Protein AF-A0A2T6EB03-F1 (afdb_monomer)

Mean predicted aligned error: 12.7 Å

Structure (mmCIF, N/CA/C/O backbone):
data_AF-A0A2T6EB03-F1
#
_entry.id   AF-A0A2T6EB03-F1
#
loop_
_atom_site.group_PDB
_atom_site.id
_atom_site.type_symbol
_atom_site.label_atom_id
_atom_site.label_alt_id
_atom_site.label_comp_id
_atom_site.label_asym_id
_atom_site.label_entity_id
_atom_site.label_seq_id
_atom_site.pdbx_PDB_ins_code
_atom_site.Cartn_x
_atom_site.Cartn_y
_atom_site.Cartn_z
_atom_site.occupancy
_atom_site.B_iso_or_equiv
_atom_site.auth_seq_id
_atom_site.auth_comp_id
_atom_site.auth_asym_id
_atom_site.auth_atom_id
_atom_site.pdbx_PDB_model_num
ATOM 1 N N . MET A 1 1 ? 14.905 -14.416 -28.265 1.00 37.41 1 MET A N 1
ATOM 2 C CA . MET A 1 1 ? 15.316 -14.311 -29.686 1.00 37.41 1 MET A CA 1
ATOM 3 C C . MET A 1 1 ? 16.843 -14.218 -29.741 1.00 37.41 1 MET A C 1
ATOM 5 O O . MET A 1 1 ? 17.398 -13.236 -29.271 1.00 37.41 1 MET A O 1
ATOM 9 N N . LYS A 1 2 ? 17.545 -15.271 -30.192 1.00 37.81 2 LYS A N 1
ATOM 10 C CA . LYS A 1 2 ? 19.021 -15.306 -30.277 1.00 37.81 2 LYS A CA 1
ATOM 11 C C . LYS A 1 2 ? 19.477 -14.458 -31.471 1.00 37.81 2 LYS A C 1
ATOM 13 O O . LYS A 1 2 ? 19.480 -14.949 -32.598 1.00 37.81 2 LYS A O 1
ATOM 18 N N . VAL A 1 3 ? 19.869 -13.206 -31.238 1.00 40.47 3 VAL A N 1
ATOM 19 C CA . VAL A 1 3 ? 20.576 -12.413 -32.254 1.00 40.47 3 VAL A CA 1
ATOM 20 C C . VAL A 1 3 ? 21.987 -12.982 -32.375 1.00 40.47 3 VAL A C 1
ATOM 22 O O . VAL A 1 3 ? 22.855 -12.796 -31.524 1.00 40.47 3 VAL A O 1
ATOM 25 N N . ARG A 1 4 ? 22.172 -13.786 -33.420 1.00 35.28 4 ARG A N 1
ATOM 26 C CA . ARG A 1 4 ? 23.431 -14.414 -33.811 1.00 35.28 4 ARG A CA 1
ATOM 27 C C . ARG A 1 4 ? 24.381 -13.296 -34.243 1.00 35.28 4 ARG A C 1
ATOM 29 O O . ARG A 1 4 ? 24.218 -12.720 -35.313 1.00 35.28 4 ARG A O 1
ATOM 36 N N . ASN A 1 5 ? 25.348 -12.986 -33.387 1.00 43.84 5 ASN A N 1
ATOM 37 C CA . ASN A 1 5 ? 26.381 -11.980 -33.607 1.00 43.84 5 ASN A CA 1
ATOM 38 C C . ASN A 1 5 ? 27.336 -12.464 -34.717 1.00 43.84 5 ASN A C 1
ATOM 40 O O . ASN A 1 5 ? 28.367 -13.080 -34.456 1.00 43.84 5 ASN A O 1
ATOM 44 N N . LYS A 1 6 ? 26.934 -12.290 -35.979 1.00 46.62 6 LYS A N 1
ATOM 45 C CA . LYS A 1 6 ? 27.699 -12.683 -37.167 1.00 46.62 6 LYS A CA 1
ATOM 46 C C . LYS A 1 6 ? 28.043 -11.422 -37.946 1.00 46.62 6 LYS A C 1
ATOM 48 O O . LYS A 1 6 ? 27.349 -11.107 -38.898 1.00 46.62 6 LYS A O 1
ATOM 53 N N . ASN A 1 7 ? 29.055 -10.690 -37.479 1.00 44.62 7 ASN A N 1
ATOM 54 C CA . ASN A 1 7 ? 29.925 -9.814 -38.280 1.00 44.62 7 ASN A CA 1
ATOM 55 C C . ASN A 1 7 ? 30.950 -9.108 -37.373 1.00 44.62 7 ASN A C 1
ATOM 57 O O . ASN A 1 7 ? 30.935 -7.895 -37.214 1.00 44.62 7 ASN A O 1
ATOM 61 N N . ARG A 1 8 ? 31.903 -9.862 -36.813 1.00 41.06 8 ARG A N 1
ATOM 62 C CA . ARG A 1 8 ? 33.248 -9.305 -36.625 1.00 41.06 8 ARG A CA 1
ATOM 63 C C . ARG A 1 8 ? 34.018 -9.637 -37.894 1.00 41.06 8 ARG A C 1
ATOM 65 O O . ARG A 1 8 ? 34.601 -10.710 -38.003 1.00 41.06 8 ARG A O 1
ATOM 72 N N . LYS A 1 9 ? 33.935 -8.764 -38.902 1.00 49.91 9 LYS A N 1
ATOM 73 C CA . LYS A 1 9 ? 34.932 -8.783 -39.976 1.00 49.91 9 LYS A CA 1
ATOM 74 C C . LYS A 1 9 ? 36.260 -8.469 -39.293 1.00 49.91 9 LYS A C 1
ATOM 76 O O . LYS A 1 9 ? 36.368 -7.432 -38.645 1.00 49.91 9 LYS A O 1
ATOM 81 N N . ASN A 1 10 ? 37.214 -9.393 -39.370 1.00 52.84 10 ASN A N 1
ATOM 82 C CA . ASN A 1 10 ? 38.580 -9.154 -38.927 1.00 52.84 10 ASN A CA 1
ATOM 83 C C . ASN A 1 10 ? 39.067 -7.887 -39.638 1.00 52.84 10 ASN A C 1
ATOM 85 O O . ASN A 1 10 ? 39.217 -7.892 -40.859 1.00 52.84 10 ASN A O 1
ATOM 89 N N . LEU A 1 11 ? 39.235 -6.795 -38.892 1.00 56.75 11 LEU A N 1
ATOM 90 C CA . LEU A 1 11 ? 39.937 -5.622 -39.395 1.00 56.75 11 LEU A CA 1
ATOM 91 C C . LEU A 1 11 ? 41.326 -6.116 -39.82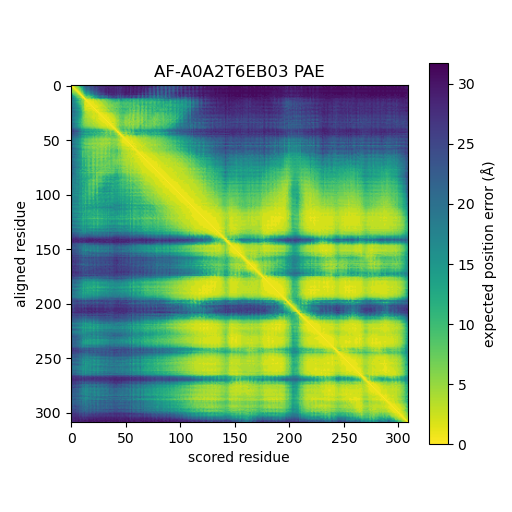9 1.00 56.75 11 LEU A C 1
ATOM 93 O O . LEU A 1 11 ? 41.982 -6.794 -39.029 1.00 56.75 11 LEU A O 1
ATOM 97 N N . PRO A 1 12 ? 41.753 -5.886 -41.084 1.00 60.19 12 PRO A N 1
ATOM 98 C CA . PRO A 1 12 ? 43.080 -6.299 -41.511 1.00 60.19 12 PRO A CA 1
ATOM 99 C C . PRO A 1 12 ? 44.105 -5.670 -40.570 1.00 60.19 12 PRO A C 1
ATOM 101 O O . PRO A 1 12 ? 43.954 -4.522 -40.152 1.00 60.19 12 PRO A O 1
ATOM 104 N N . ASN A 1 13 ? 45.119 -6.455 -40.203 1.00 74.31 13 ASN A N 1
ATOM 105 C CA . ASN A 1 13 ? 46.176 -6.035 -39.292 1.00 74.31 13 ASN A CA 1
ATOM 106 C C . ASN A 1 13 ? 46.714 -4.671 -39.765 1.00 74.31 13 ASN A C 1
ATOM 108 O O . ASN A 1 13 ? 47.053 -4.545 -40.941 1.00 74.31 13 ASN A O 1
ATOM 112 N N . LEU A 1 14 ? 46.753 -3.645 -38.907 1.00 72.31 14 LEU A N 1
ATOM 113 C CA . LEU A 1 14 ? 47.078 -2.265 -39.317 1.00 72.31 14 LEU A CA 1
ATOM 114 C C . LEU A 1 14 ? 48.391 -2.201 -40.119 1.00 72.31 14 LEU A C 1
ATOM 116 O O . LEU A 1 14 ? 48.492 -1.483 -41.107 1.00 72.31 14 LEU A O 1
ATOM 120 N N . GLN A 1 15 ? 49.363 -3.033 -39.744 1.00 73.19 15 GLN A N 1
ATOM 121 C CA . GLN A 1 15 ? 50.624 -3.197 -40.465 1.00 73.19 15 GLN A CA 1
ATOM 122 C C . GLN A 1 15 ? 50.429 -3.707 -41.900 1.00 73.19 15 GLN A C 1
ATOM 124 O O . GLN A 1 15 ? 51.040 -3.177 -42.820 1.00 73.19 15 GLN A O 1
ATOM 129 N N . LEU A 1 16 ? 49.550 -4.688 -42.117 1.00 78.12 16 LEU A N 1
ATOM 130 C CA . LEU A 1 16 ? 49.221 -5.201 -43.449 1.00 78.12 16 LEU A CA 1
ATOM 131 C C . LEU A 1 16 ? 48.572 -4.111 -44.313 1.00 78.12 16 LEU A C 1
ATOM 133 O O . LEU A 1 16 ? 48.906 -3.984 -45.484 1.00 78.12 16 LEU A O 1
ATOM 137 N N . PHE A 1 17 ? 47.689 -3.296 -43.732 1.00 78.38 17 PHE A N 1
ATOM 138 C CA . PHE A 1 17 ? 47.066 -2.175 -44.438 1.00 78.38 17 PHE A CA 1
ATOM 139 C C . PHE A 1 17 ? 48.096 -1.111 -44.853 1.00 78.38 17 PHE A C 1
ATOM 141 O O . PHE A 1 17 ? 48.083 -0.661 -45.998 1.00 78.38 17 PHE A O 1
ATOM 148 N N . LEU A 1 18 ? 49.038 -0.774 -43.964 1.00 77.44 18 LEU A N 1
ATOM 149 C CA . LEU A 1 18 ? 50.137 0.152 -44.265 1.00 77.44 18 LEU A CA 1
ATOM 150 C C . LEU A 1 18 ? 51.070 -0.388 -45.362 1.00 77.44 18 LEU A C 1
ATOM 152 O O . LEU A 1 18 ? 51.429 0.359 -46.271 1.00 77.44 18 LEU A O 1
ATOM 156 N N . TRP A 1 19 ? 51.406 -1.684 -45.337 1.00 84.19 19 TRP A N 1
ATOM 157 C CA . TRP A 1 19 ? 52.192 -2.327 -46.398 1.00 84.19 19 TRP A CA 1
ATOM 158 C C . TRP A 1 19 ? 51.464 -2.329 -47.745 1.00 84.19 19 TRP A C 1
ATOM 160 O O . TRP A 1 19 ? 52.079 -2.042 -48.770 1.00 84.19 19 TRP A O 1
ATOM 170 N N . VAL A 1 20 ? 50.155 -2.597 -47.756 1.00 80.44 20 VAL A N 1
ATOM 171 C CA . VAL A 1 20 ? 49.345 -2.570 -48.983 1.00 80.44 20 VAL A CA 1
ATOM 172 C C . VAL A 1 20 ? 49.307 -1.166 -49.583 1.00 80.44 20 VAL A C 1
ATOM 174 O O . VAL A 1 20 ? 49.516 -1.030 -50.785 1.00 80.44 20 VAL A O 1
ATOM 177 N N . ILE A 1 21 ? 49.113 -0.122 -48.770 1.00 80.88 21 ILE A N 1
ATOM 178 C CA . ILE A 1 21 ? 49.152 1.269 -49.248 1.00 80.88 21 ILE A CA 1
ATOM 179 C C . ILE A 1 21 ? 50.539 1.623 -49.793 1.00 80.88 21 ILE A C 1
ATOM 181 O O . ILE A 1 21 ? 50.630 2.213 -50.867 1.00 80.88 21 ILE A O 1
ATOM 185 N N . GLY A 1 22 ? 51.609 1.243 -49.086 1.00 78.94 22 GLY A N 1
ATOM 186 C CA . GLY A 1 22 ? 52.985 1.507 -49.514 1.00 78.94 22 GLY A CA 1
ATOM 187 C C . GLY A 1 22 ? 53.348 0.828 -50.838 1.00 78.94 22 GLY A C 1
ATOM 188 O O . GLY A 1 22 ? 53.991 1.433 -51.691 1.00 78.94 22 GLY A O 1
ATOM 189 N N . ILE A 1 23 ? 52.896 -0.410 -51.054 1.00 82.19 23 ILE A N 1
ATOM 190 C CA . ILE A 1 23 ? 53.121 -1.133 -52.314 1.00 82.19 23 ILE A CA 1
ATOM 191 C C . ILE A 1 23 ? 52.273 -0.533 -53.441 1.00 82.19 23 ILE A C 1
ATOM 193 O O . ILE A 1 23 ? 52.777 -0.329 -54.544 1.00 82.19 23 ILE A O 1
ATOM 197 N N . LEU A 1 24 ? 51.004 -0.217 -53.168 1.00 80.06 24 LEU A N 1
ATOM 198 C CA . LEU A 1 24 ? 50.084 0.349 -54.155 1.00 80.06 24 LEU A CA 1
ATOM 199 C C . LEU A 1 24 ? 50.527 1.742 -54.633 1.00 80.06 24 LEU A C 1
ATOM 201 O O . LEU A 1 24 ? 50.258 2.097 -55.777 1.00 80.06 24 LEU A O 1
ATOM 205 N N . SER A 1 25 ? 51.226 2.511 -53.791 1.00 73.94 25 SER A N 1
ATOM 206 C CA . SER A 1 25 ? 51.792 3.811 -54.163 1.00 73.94 25 SER A CA 1
ATOM 207 C C . SER A 1 25 ? 53.152 3.700 -54.865 1.00 73.94 25 SER A C 1
ATOM 209 O O . SER A 1 25 ? 53.380 4.403 -55.846 1.00 73.94 25 SER A O 1
ATOM 211 N N . ALA A 1 26 ? 54.043 2.803 -54.428 1.00 80.69 26 ALA A N 1
ATOM 212 C CA . ALA A 1 26 ? 55.396 2.686 -54.982 1.00 80.69 26 ALA A CA 1
ATOM 213 C C . ALA A 1 26 ? 55.466 1.929 -56.323 1.00 80.69 26 ALA A C 1
ATOM 215 O O . ALA A 1 26 ? 56.305 2.237 -57.170 1.00 80.69 26 ALA A O 1
ATOM 216 N N . LEU A 1 27 ? 54.593 0.941 -56.539 1.00 81.94 27 LEU A N 1
ATOM 217 C CA . LEU A 1 27 ? 54.650 0.056 -57.708 1.00 81.94 27 LEU A CA 1
ATOM 218 C C . LEU A 1 27 ? 54.327 0.770 -59.039 1.00 81.94 27 LEU A C 1
ATOM 220 O O . LEU A 1 27 ? 55.086 0.588 -59.991 1.00 81.94 27 LEU A O 1
ATOM 224 N N . PRO A 1 28 ? 53.287 1.624 -59.142 1.00 78.44 28 PRO A N 1
ATOM 225 C CA . PRO A 1 28 ? 53.025 2.396 -60.360 1.00 78.44 28 PRO A CA 1
ATOM 226 C C . PRO A 1 28 ? 54.148 3.389 -60.686 1.00 78.44 28 PRO A C 1
ATOM 228 O O . PRO A 1 28 ? 54.520 3.539 -61.847 1.00 78.44 28 PRO A O 1
ATOM 231 N N . ILE A 1 29 ? 54.726 4.020 -59.656 1.00 79.50 29 ILE A N 1
ATOM 232 C CA . ILE A 1 29 ? 55.874 4.934 -59.779 1.00 79.50 29 ILE A CA 1
ATOM 233 C C . ILE A 1 29 ? 57.065 4.189 -60.390 1.00 79.50 29 ILE A C 1
ATOM 235 O O . ILE A 1 29 ? 57.652 4.650 -61.368 1.00 79.50 29 ILE A O 1
ATOM 239 N N . LEU A 1 30 ? 57.378 3.004 -59.860 1.00 83.25 30 LEU A N 1
ATOM 240 C CA . LEU A 1 30 ? 58.463 2.163 -60.357 1.00 83.25 30 LEU A CA 1
ATOM 241 C C . LEU A 1 30 ? 58.232 1.725 -61.811 1.00 83.25 30 LEU A C 1
ATOM 243 O O . LEU A 1 30 ? 59.157 1.790 -62.618 1.00 83.25 30 LEU A O 1
ATOM 247 N N . LEU A 1 31 ? 57.009 1.318 -62.166 1.00 80.94 31 LEU A N 1
ATOM 248 C CA . LEU A 1 31 ? 56.670 0.895 -63.529 1.00 80.94 31 LEU A CA 1
ATOM 249 C C . LEU A 1 31 ? 56.858 2.016 -64.556 1.00 80.94 31 LEU A C 1
ATOM 251 O O . LEU A 1 31 ? 57.431 1.771 -65.615 1.00 80.94 31 LEU A O 1
ATOM 255 N N . ILE A 1 32 ? 56.435 3.243 -64.240 1.00 78.75 32 ILE A N 1
ATOM 256 C CA . ILE A 1 32 ? 56.588 4.390 -65.147 1.00 78.75 32 ILE A CA 1
ATOM 257 C C . ILE A 1 32 ? 58.073 4.740 -65.329 1.00 78.75 32 ILE A C 1
ATOM 259 O O . ILE A 1 32 ? 58.516 4.976 -66.453 1.00 78.75 32 ILE A O 1
ATOM 263 N N . VAL A 1 33 ? 58.867 4.706 -64.252 1.00 80.25 33 VAL A N 1
ATOM 264 C CA . VAL A 1 33 ? 60.322 4.932 -64.321 1.00 80.25 33 VAL A CA 1
ATOM 265 C C . VAL A 1 33 ? 61.013 3.858 -65.171 1.00 80.25 33 VAL A C 1
ATOM 267 O O . VAL A 1 33 ? 61.850 4.185 -66.014 1.00 80.25 33 VAL A O 1
ATOM 270 N N . LEU A 1 34 ? 60.644 2.584 -65.005 1.00 82.81 34 LEU A N 1
ATOM 271 C CA . LEU A 1 34 ? 61.192 1.477 -65.797 1.00 82.81 34 LEU A CA 1
ATOM 272 C C . LEU A 1 34 ? 60.807 1.582 -67.279 1.00 82.81 34 LEU A C 1
ATOM 274 O O . LEU A 1 34 ? 61.663 1.413 -68.147 1.00 82.81 34 LEU A O 1
ATOM 278 N N . GLN A 1 35 ? 59.547 1.906 -67.577 1.00 80.06 35 GLN A N 1
ATOM 279 C CA . GLN A 1 35 ? 59.064 2.089 -68.946 1.00 80.06 35 GLN A CA 1
ATOM 280 C C . GLN A 1 35 ? 59.749 3.271 -69.642 1.00 80.06 35 GLN A C 1
ATOM 282 O O . GLN A 1 35 ? 60.122 3.165 -70.813 1.00 80.06 35 GLN A O 1
ATOM 287 N N . TYR A 1 36 ? 59.967 4.373 -68.921 1.00 78.00 36 TYR A N 1
ATOM 288 C CA . TYR A 1 36 ? 60.732 5.510 -69.423 1.00 78.00 36 TYR A CA 1
ATOM 289 C C . TYR A 1 36 ? 62.186 5.113 -69.717 1.00 78.00 36 TYR A C 1
ATOM 291 O O . TYR A 1 36 ? 62.681 5.357 -70.816 1.00 78.00 36 TYR A O 1
ATOM 299 N N . ARG A 1 37 ? 62.851 4.410 -68.787 1.00 79.00 37 ARG A N 1
ATOM 300 C CA . ARG A 1 37 ? 64.241 3.949 -68.958 1.00 79.00 37 ARG A CA 1
ATOM 301 C C . ARG A 1 37 ? 64.419 2.975 -70.124 1.00 79.00 37 ARG A C 1
ATOM 303 O O . ARG A 1 37 ? 65.481 2.980 -70.751 1.00 79.00 37 ARG A O 1
ATOM 310 N N . TYR A 1 38 ? 63.413 2.140 -70.378 1.00 81.50 38 TYR A N 1
ATOM 311 C CA . TYR A 1 38 ? 63.380 1.213 -71.509 1.00 81.50 38 TYR A CA 1
ATOM 312 C C . TYR A 1 38 ? 63.173 1.941 -72.843 1.00 81.50 38 TYR A C 1
ATOM 314 O O . TYR A 1 38 ? 63.843 1.628 -73.822 1.00 81.50 38 TYR A O 1
ATOM 322 N N . SER A 1 39 ? 62.280 2.934 -72.875 1.00 78.81 39 SER A N 1
ATOM 323 C CA . SER A 1 39 ? 61.931 3.665 -74.103 1.00 78.81 39 SER A CA 1
ATOM 324 C C . SER A 1 39 ? 62.986 4.701 -74.508 1.00 78.81 39 SER A C 1
ATOM 326 O O . SER A 1 39 ? 63.138 4.981 -75.693 1.00 78.81 39 SER A O 1
ATOM 328 N N . PHE A 1 40 ? 63.743 5.238 -73.543 1.00 76.38 40 PHE A N 1
ATOM 329 C CA . PHE A 1 40 ? 64.811 6.218 -73.767 1.00 76.38 40 PHE A CA 1
ATOM 330 C C . PHE A 1 40 ? 66.164 5.698 -73.246 1.00 76.38 40 PHE A C 1
ATOM 332 O O . PHE A 1 40 ? 66.606 6.070 -72.154 1.00 76.38 40 PHE A O 1
ATOM 339 N N . PRO A 1 41 ? 66.847 4.810 -73.990 1.00 71.44 41 PRO A N 1
ATOM 340 C CA . PRO A 1 41 ? 68.170 4.336 -73.609 1.00 71.44 41 PRO A CA 1
ATOM 341 C C . PRO A 1 41 ? 69.244 5.415 -73.850 1.00 71.44 41 PRO A C 1
ATOM 343 O O . PRO A 1 41 ? 69.548 5.750 -74.989 1.00 71.44 41 PRO A O 1
ATOM 346 N N . GLY A 1 42 ? 69.840 5.942 -72.774 1.00 70.19 42 GLY A N 1
ATOM 347 C CA . GLY A 1 42 ? 70.928 6.932 -72.822 1.00 70.19 42 GLY A CA 1
ATOM 348 C C . GLY A 1 42 ? 71.651 7.103 -71.477 1.00 70.19 42 GLY A C 1
ATOM 349 O O . GLY A 1 42 ? 71.271 6.470 -70.487 1.00 70.19 42 GLY A O 1
ATOM 350 N N . GLU A 1 43 ? 72.704 7.931 -71.444 1.00 70.62 43 GLU A N 1
ATOM 351 C CA . GLU A 1 43 ? 73.414 8.319 -70.211 1.00 70.62 43 GLU A CA 1
ATOM 352 C C . GLU A 1 43 ? 72.592 9.316 -69.376 1.00 70.62 43 GLU A C 1
ATOM 354 O O . GLU A 1 43 ? 71.799 10.094 -69.910 1.00 70.62 43 GLU A O 1
ATOM 359 N N . ILE A 1 44 ? 72.774 9.297 -68.051 1.00 71.00 44 ILE A N 1
ATOM 360 C CA . ILE A 1 44 ? 72.086 10.220 -67.139 1.00 71.00 44 ILE A CA 1
ATOM 361 C C . ILE A 1 44 ? 72.598 11.637 -67.405 1.00 71.00 44 ILE A C 1
ATOM 363 O O . ILE A 1 44 ? 73.771 11.935 -67.186 1.00 71.00 44 ILE A O 1
ATOM 367 N N . THR A 1 45 ? 71.718 12.523 -67.866 1.00 73.31 45 THR A N 1
ATOM 368 C CA . THR A 1 45 ? 72.090 13.909 -68.162 1.00 73.31 45 THR A CA 1
ATOM 369 C C . THR A 1 45 ? 72.186 14.723 -66.872 1.00 73.31 45 THR A C 1
ATOM 371 O O . THR A 1 45 ? 71.291 14.643 -66.033 1.00 73.31 45 THR A O 1
ATOM 374 N N . LEU A 1 46 ? 73.213 15.566 -66.732 1.00 74.38 46 LEU A N 1
ATOM 375 C CA . LEU A 1 46 ? 73.318 16.563 -65.646 1.00 74.38 46 LEU A CA 1
ATOM 376 C C . LEU A 1 46 ? 72.540 17.864 -65.947 1.00 74.38 46 LEU A C 1
ATOM 378 O O . LEU A 1 46 ? 72.517 18.792 -65.139 1.00 74.38 46 LEU A O 1
ATOM 382 N N . ASP A 1 47 ? 71.913 17.930 -67.123 1.00 81.69 47 ASP A N 1
ATOM 383 C CA . ASP A 1 47 ? 71.120 19.060 -67.590 1.00 81.69 47 ASP A CA 1
ATOM 384 C C . ASP A 1 47 ? 69.784 19.141 -66.839 1.00 81.69 47 ASP A C 1
ATOM 386 O O . ASP A 1 47 ? 68.954 18.230 -66.902 1.00 81.69 47 ASP A O 1
ATOM 390 N N . HIS A 1 48 ? 69.588 20.240 -66.114 1.00 79.94 48 HIS A N 1
ATOM 391 C CA . HIS A 1 48 ? 68.416 20.452 -65.271 1.00 79.94 48 HIS A CA 1
ATOM 392 C C . HIS A 1 48 ? 67.128 20.623 -66.089 1.00 79.94 48 HIS A C 1
ATOM 394 O O . HIS A 1 48 ? 66.058 20.245 -65.613 1.00 79.94 48 HIS A O 1
ATOM 400 N N . GLU A 1 49 ? 67.208 21.133 -67.322 1.00 81.75 49 GLU A N 1
ATOM 401 C CA . GLU A 1 49 ? 66.027 21.372 -68.162 1.00 81.75 49 GLU A CA 1
ATOM 402 C C . GLU A 1 49 ? 65.378 20.051 -68.608 1.00 81.75 49 GLU A C 1
ATOM 404 O O . GLU A 1 49 ? 64.155 19.901 -68.585 1.00 81.75 49 GLU A O 1
ATOM 409 N N . LYS A 1 50 ? 66.194 19.031 -68.902 1.00 79.06 50 LYS A N 1
ATOM 410 C CA . LYS A 1 50 ? 65.718 17.680 -69.246 1.00 79.06 50 LYS A CA 1
ATOM 411 C C . LYS A 1 50 ? 65.096 16.952 -68.054 1.00 79.06 50 LYS A C 1
ATOM 413 O O . LYS A 1 50 ? 64.123 16.218 -68.223 1.00 79.06 50 LYS A O 1
ATOM 418 N N . TRP A 1 51 ? 65.617 17.176 -66.846 1.00 79.31 51 TRP A N 1
ATOM 419 C CA . TRP A 1 51 ? 65.006 16.668 -65.613 1.00 79.31 51 TRP A CA 1
ATOM 420 C C . TRP A 1 51 ? 63.659 17.330 -65.314 1.00 79.31 51 TRP A C 1
ATOM 422 O O . TRP A 1 51 ? 62.738 16.641 -64.875 1.00 79.31 51 TRP A O 1
ATOM 432 N N . ALA A 1 52 ? 63.519 18.629 -65.598 1.00 80.50 52 ALA A N 1
ATOM 433 C CA . ALA A 1 52 ? 62.244 19.332 -65.482 1.00 80.50 52 ALA A CA 1
ATOM 434 C C . ALA A 1 52 ? 61.196 18.763 -66.456 1.00 80.50 52 ALA A C 1
ATOM 436 O O . ALA A 1 52 ? 60.116 18.378 -66.022 1.00 80.50 52 ALA A O 1
ATOM 437 N N . GLN A 1 53 ? 61.549 18.573 -67.733 1.00 82.12 53 GLN A N 1
ATOM 438 C CA . GLN A 1 53 ? 60.650 17.981 -68.739 1.00 82.12 53 GLN A CA 1
ATOM 439 C C . GLN A 1 53 ? 60.237 16.535 -68.406 1.00 82.12 53 GLN A C 1
ATOM 441 O O . GLN A 1 53 ? 59.092 16.139 -68.632 1.00 82.12 53 GLN A O 1
ATOM 446 N N . PHE A 1 54 ? 61.147 15.737 -67.835 1.00 79.88 54 PHE A N 1
ATOM 447 C CA . PHE A 1 54 ? 60.813 14.408 -67.315 1.00 79.88 54 PHE A CA 1
ATOM 448 C C . PHE A 1 54 ? 59.814 14.490 -66.152 1.00 79.88 54 PHE A C 1
ATOM 450 O O . PHE A 1 54 ? 58.826 13.750 -66.130 1.00 79.88 54 PHE A O 1
ATOM 457 N N . GLY A 1 55 ? 60.048 15.409 -65.212 1.00 79.19 55 GLY A N 1
ATOM 458 C CA . GLY A 1 55 ? 59.126 15.702 -64.117 1.00 79.19 55 GLY A CA 1
ATOM 459 C C . GLY A 1 55 ? 57.745 16.133 -64.613 1.00 79.19 55 GLY A C 1
ATOM 460 O O . GLY A 1 55 ? 56.743 15.661 -64.076 1.00 79.19 55 GLY A O 1
ATOM 461 N N . ASP A 1 56 ? 57.682 16.934 -65.677 1.00 82.06 56 ASP A N 1
ATOM 462 C CA . ASP A 1 56 ? 56.434 17.388 -66.299 1.00 82.06 56 ASP A CA 1
ATOM 463 C C . ASP A 1 56 ? 55.664 16.244 -66.970 1.00 82.06 56 ASP A C 1
ATOM 465 O O . ASP A 1 56 ? 54.448 16.148 -66.813 1.00 82.06 56 ASP A O 1
ATOM 469 N N . PHE A 1 57 ? 56.340 15.321 -67.663 1.00 79.88 57 PHE A N 1
ATOM 470 C CA . PHE A 1 57 ? 55.698 14.126 -68.232 1.00 79.88 57 PHE A CA 1
ATOM 471 C C . PHE A 1 57 ? 55.158 13.192 -67.138 1.00 79.88 57 PHE A C 1
ATOM 473 O O . PHE A 1 57 ? 54.017 12.712 -67.206 1.00 79.88 57 PHE A O 1
ATOM 480 N N . PHE A 1 58 ? 55.975 12.957 -66.107 1.00 79.56 58 PHE A N 1
ATOM 481 C CA . PHE A 1 58 ? 55.629 12.102 -64.978 1.00 79.56 58 PHE A CA 1
ATOM 482 C C . PHE A 1 58 ? 54.454 12.692 -64.192 1.00 79.56 58 PHE A C 1
ATOM 484 O O . PHE A 1 58 ? 53.433 12.028 -64.015 1.00 79.56 58 PHE A O 1
ATOM 491 N N . GLY A 1 59 ? 54.553 13.962 -63.797 1.00 80.06 59 GLY A N 1
ATOM 492 C CA . GLY A 1 59 ? 53.504 14.700 -63.098 1.00 80.06 59 GLY A CA 1
ATOM 493 C C . GLY A 1 59 ? 52.248 14.891 -63.947 1.00 80.06 59 GLY A C 1
ATOM 494 O O . GLY A 1 59 ? 51.141 14.715 -63.443 1.00 80.06 59 GLY A O 1
ATOM 495 N N . GLY A 1 60 ? 52.395 15.163 -65.244 1.00 80.62 60 GLY A N 1
ATOM 496 C CA . GLY A 1 60 ? 51.287 15.332 -66.186 1.00 80.62 60 GLY A CA 1
ATOM 497 C C . GLY A 1 60 ? 50.455 14.0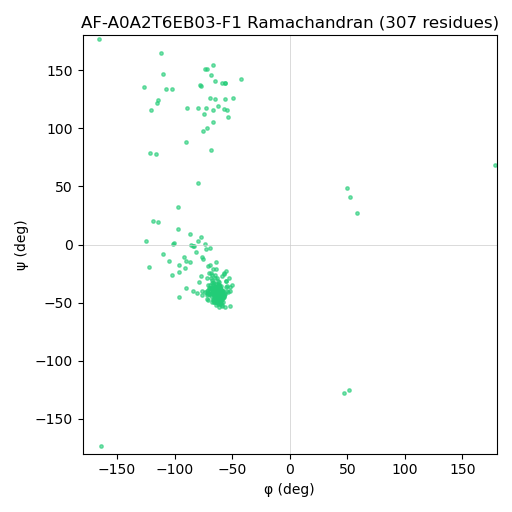66 -66.400 1.00 80.62 60 GLY A C 1
ATOM 498 O O . GLY A 1 60 ? 49.265 14.167 -66.681 1.00 80.62 60 GLY A O 1
ATOM 499 N N . THR A 1 61 ? 51.040 12.881 -66.200 1.00 79.56 61 THR A N 1
ATOM 500 C CA . THR A 1 61 ? 50.335 11.592 -66.321 1.00 79.56 61 THR A CA 1
ATOM 501 C C . THR A 1 61 ? 49.841 11.072 -64.968 1.00 79.56 61 THR A C 1
ATOM 503 O O . THR A 1 61 ? 48.688 10.651 -64.843 1.00 79.56 61 THR A O 1
ATOM 506 N N . LEU A 1 62 ? 50.682 11.120 -63.929 1.00 81.19 62 LEU A N 1
ATOM 507 C CA . LEU A 1 62 ? 50.324 10.613 -62.601 1.00 81.19 62 LEU A CA 1
ATOM 508 C C . LEU A 1 62 ? 49.306 11.492 -61.886 1.00 81.19 62 LEU A C 1
ATOM 510 O O . LEU A 1 62 ? 48.401 10.945 -61.262 1.00 81.19 62 LEU A O 1
ATOM 514 N N . ASN A 1 63 ? 49.404 12.821 -61.975 1.00 82.75 63 ASN A N 1
ATOM 515 C CA . ASN A 1 63 ? 48.504 13.697 -61.222 1.00 82.75 63 ASN A CA 1
ATOM 516 C C . ASN A 1 63 ? 47.033 13.532 -61.647 1.00 82.75 63 ASN A C 1
ATOM 518 O O . ASN A 1 63 ? 46.193 13.407 -60.754 1.00 82.75 63 ASN A O 1
ATOM 522 N N . PRO A 1 64 ? 46.678 13.443 -62.947 1.00 86.75 64 PRO A N 1
ATOM 523 C CA . PRO A 1 64 ? 45.304 13.137 -63.349 1.00 86.75 64 PRO A CA 1
ATOM 524 C C . PRO A 1 64 ? 44.819 11.757 -62.885 1.00 86.75 64 PRO A C 1
ATOM 526 O O . PRO A 1 64 ? 43.687 11.642 -62.415 1.00 86.75 64 PRO A O 1
ATOM 529 N N . ILE A 1 65 ? 45.666 10.720 -62.957 1.00 82.38 65 ILE A N 1
ATOM 530 C CA . ILE A 1 65 ? 45.314 9.365 -62.494 1.00 82.38 65 ILE A CA 1
ATOM 531 C C . ILE A 1 65 ? 45.076 9.361 -60.979 1.00 82.38 65 ILE A C 1
ATOM 533 O O . ILE A 1 65 ? 44.044 8.877 -60.514 1.00 82.38 65 ILE A O 1
ATOM 537 N N . LEU A 1 66 ? 45.999 9.931 -60.202 1.00 82.94 66 LEU A N 1
ATOM 538 C CA . LEU A 1 66 ? 45.888 10.030 -58.746 1.00 82.94 66 LEU A CA 1
ATOM 539 C C . LEU A 1 66 ? 44.711 10.915 -58.325 1.00 82.94 66 LEU A C 1
ATOM 541 O O .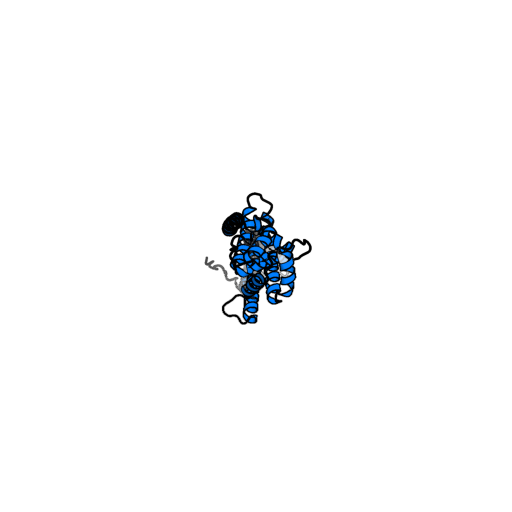 LEU A 1 66 ? 44.005 10.577 -57.374 1.00 82.94 66 LEU A O 1
ATOM 545 N N . GLY A 1 67 ? 44.455 12.010 -59.045 1.00 87.00 67 GLY A N 1
ATOM 546 C CA . GLY A 1 67 ? 43.299 12.879 -58.832 1.00 87.00 67 GLY A CA 1
ATOM 547 C C . GLY A 1 67 ? 41.979 12.144 -59.063 1.00 87.00 67 GLY A C 1
ATOM 548 O O . GLY A 1 67 ? 41.079 12.213 -58.224 1.00 87.00 67 GLY A O 1
ATOM 549 N N . PHE A 1 68 ? 41.882 11.362 -60.140 1.00 86.75 68 PHE A N 1
ATOM 550 C CA . PHE A 1 68 ? 40.705 10.541 -60.426 1.00 86.75 68 PHE A CA 1
ATOM 551 C C . PHE A 1 68 ? 40.494 9.435 -59.382 1.00 86.75 68 PHE A C 1
ATOM 553 O O . PHE A 1 68 ? 39.380 9.256 -58.887 1.00 86.75 68 PHE A O 1
ATOM 560 N N . LEU A 1 69 ? 41.561 8.737 -58.976 1.00 83.50 69 LEU A N 1
ATOM 561 C CA . LEU A 1 69 ? 41.498 7.736 -57.905 1.00 83.50 69 LEU A CA 1
ATOM 562 C C . LEU A 1 69 ? 41.084 8.357 -56.564 1.00 83.50 69 LEU A C 1
ATOM 564 O O . LEU A 1 69 ? 40.267 7.776 -55.851 1.00 83.50 69 LEU A O 1
ATOM 568 N N . SER A 1 70 ? 41.587 9.552 -56.246 1.00 89.75 70 SER A N 1
ATOM 569 C CA . SER A 1 70 ? 41.202 10.300 -55.043 1.00 89.75 70 SER A CA 1
ATOM 570 C C . SER A 1 70 ? 39.726 10.696 -55.076 1.00 89.75 70 SER A C 1
ATOM 572 O O . SER A 1 70 ? 39.027 10.562 -54.073 1.00 89.75 70 SER A O 1
ATOM 574 N N . PHE A 1 71 ? 39.220 11.118 -56.238 1.00 91.56 71 PHE A N 1
ATOM 575 C CA . PHE A 1 71 ? 37.803 11.418 -56.424 1.00 91.56 71 PHE A CA 1
ATOM 576 C C . PHE A 1 71 ? 36.921 10.173 -56.240 1.00 91.56 71 PHE A C 1
ATOM 578 O O . PHE A 1 71 ? 35.931 10.231 -55.511 1.00 91.56 71 PHE A O 1
ATOM 585 N N . ILE A 1 72 ? 37.303 9.022 -56.809 1.00 90.50 72 ILE A N 1
ATOM 586 C CA . ILE A 1 72 ? 36.598 7.747 -56.584 1.00 90.50 72 ILE A CA 1
ATOM 587 C C . ILE A 1 72 ? 36.621 7.367 -55.100 1.00 90.50 72 ILE A C 1
ATOM 589 O O . ILE A 1 72 ? 35.581 7.016 -54.542 1.00 90.50 72 ILE A O 1
ATOM 593 N N . ALA A 1 73 ? 37.781 7.452 -54.445 1.00 89.00 73 ALA A N 1
ATOM 594 C CA . ALA A 1 73 ? 37.914 7.140 -53.024 1.00 89.00 73 ALA A CA 1
ATOM 595 C C . ALA A 1 73 ? 37.010 8.038 -52.160 1.00 89.00 73 ALA A C 1
ATOM 597 O O . ALA A 1 73 ? 36.348 7.551 -51.237 1.00 89.00 73 ALA A O 1
ATOM 598 N N . LEU A 1 74 ? 36.914 9.328 -52.495 1.00 94.38 74 LEU A N 1
ATOM 599 C CA . LEU A 1 74 ? 36.003 10.267 -51.845 1.00 94.38 74 LEU A CA 1
ATOM 600 C C . LEU A 1 74 ? 34.533 9.880 -52.069 1.00 94.38 74 LEU A C 1
ATOM 602 O O . LEU A 1 74 ? 33.766 9.848 -51.108 1.00 94.38 74 LEU A O 1
ATOM 606 N N . LEU A 1 75 ? 34.135 9.525 -53.296 1.00 93.31 75 LEU A N 1
ATOM 607 C CA . LEU A 1 75 ? 32.769 9.071 -53.593 1.00 93.31 75 LEU A CA 1
ATOM 608 C C . LEU A 1 75 ? 32.395 7.802 -52.816 1.00 93.31 75 LEU A C 1
ATOM 610 O O . LEU A 1 75 ? 31.302 7.721 -52.254 1.00 93.31 75 LEU A O 1
ATOM 614 N N . VAL A 1 76 ? 33.308 6.830 -52.742 1.00 91.38 76 VAL A N 1
ATOM 615 C CA . VAL A 1 76 ? 33.128 5.607 -51.944 1.00 91.38 76 VAL A CA 1
ATOM 616 C C . VAL A 1 76 ? 32.984 5.947 -50.458 1.00 91.38 76 VAL A C 1
ATOM 618 O O . VAL A 1 76 ? 32.115 5.400 -49.779 1.00 91.38 76 VAL A O 1
ATOM 621 N N . THR A 1 77 ? 33.781 6.894 -49.960 1.00 93.62 77 THR A N 1
ATOM 622 C CA . THR A 1 77 ? 33.694 7.373 -48.574 1.00 93.62 77 THR A CA 1
ATOM 623 C C . THR A 1 77 ? 32.334 8.011 -48.292 1.00 93.62 77 THR A C 1
ATOM 625 O O . THR A 1 77 ? 31.672 7.625 -47.330 1.00 93.62 77 THR A O 1
ATOM 628 N N . ILE A 1 78 ? 31.864 8.916 -49.156 1.00 95.00 78 ILE A N 1
ATOM 629 C CA . ILE A 1 78 ? 30.544 9.559 -49.037 1.00 95.00 78 ILE A CA 1
ATOM 630 C C . ILE A 1 78 ? 29.422 8.513 -49.069 1.00 95.00 78 ILE A C 1
ATOM 632 O O . ILE A 1 78 ? 28.451 8.613 -48.316 1.00 95.00 78 ILE A O 1
ATOM 636 N N . TYR A 1 79 ? 29.551 7.485 -49.910 1.00 93.25 79 TYR A N 1
ATOM 637 C CA . TYR A 1 79 ? 28.585 6.393 -49.973 1.00 93.25 79 TYR A CA 1
ATOM 638 C C . TYR A 1 79 ? 28.490 5.629 -48.645 1.00 93.25 79 TYR A C 1
ATOM 640 O O . TYR A 1 79 ? 27.384 5.442 -48.131 1.00 93.25 79 TYR A O 1
ATOM 648 N N . PHE A 1 80 ? 29.624 5.240 -48.053 1.00 92.12 80 PHE A N 1
ATOM 649 C CA . PHE A 1 80 ? 29.631 4.564 -46.753 1.00 92.12 80 PHE A CA 1
ATOM 650 C C . PHE A 1 80 ? 29.137 5.466 -45.621 1.00 92.12 80 PHE A C 1
ATOM 652 O O . PHE A 1 80 ? 28.298 5.029 -44.836 1.00 92.12 80 PHE A O 1
ATOM 659 N N . GLN A 1 81 ? 29.559 6.732 -45.588 1.00 91.94 81 GLN A N 1
ATOM 660 C CA . GLN A 1 81 ? 29.067 7.715 -44.616 1.00 91.94 81 GLN A CA 1
ATOM 661 C C . GLN A 1 81 ? 27.544 7.867 -44.695 1.00 91.94 81 GLN A C 1
ATOM 663 O O . GLN A 1 81 ? 26.858 7.881 -43.673 1.00 91.94 81 GLN A O 1
ATOM 668 N N . ARG A 1 82 ? 26.981 7.925 -45.909 1.00 95.31 82 ARG A N 1
ATOM 669 C CA . ARG A 1 82 ? 25.527 7.980 -46.097 1.00 95.31 82 ARG A CA 1
ATOM 670 C C . ARG A 1 82 ? 24.848 6.734 -45.535 1.00 95.31 82 ARG A C 1
ATOM 672 O O . ARG A 1 82 ? 23.808 6.874 -44.897 1.00 95.31 82 ARG A O 1
ATOM 679 N N . GLN A 1 83 ? 25.397 5.542 -45.768 1.00 94.06 83 GLN A N 1
ATOM 680 C CA . GLN A 1 83 ? 24.842 4.305 -45.210 1.00 94.06 83 GLN A CA 1
ATOM 681 C C . GLN A 1 83 ? 24.887 4.293 -43.680 1.00 94.06 83 GLN A C 1
ATOM 683 O O . GLN A 1 83 ? 23.885 3.961 -43.050 1.00 94.06 83 GLN A O 1
ATOM 688 N N . GLU A 1 84 ? 26.011 4.696 -43.093 1.00 94.50 84 GLU A N 1
ATOM 689 C CA . GLU A 1 84 ? 26.190 4.760 -41.643 1.00 94.50 84 GLU A CA 1
ATOM 690 C C . GLU A 1 84 ? 25.167 5.702 -41.005 1.00 94.50 84 GLU A C 1
ATOM 692 O O . GLU A 1 84 ? 24.440 5.284 -40.110 1.00 94.50 84 GLU A O 1
ATOM 697 N N . ILE A 1 85 ? 24.981 6.909 -41.556 1.00 95.69 85 ILE A N 1
ATOM 698 C CA . ILE A 1 85 ? 23.973 7.866 -41.069 1.00 95.69 85 ILE A CA 1
ATOM 699 C C . ILE A 1 85 ? 22.558 7.271 -41.105 1.00 95.69 85 ILE A C 1
ATOM 701 O O . ILE A 1 85 ? 21.774 7.502 -40.184 1.00 95.69 85 ILE A O 1
ATOM 705 N N . GLN A 1 86 ? 22.200 6.516 -42.150 1.00 95.81 86 GLN A N 1
ATOM 706 C CA . GLN A 1 86 ? 20.880 5.876 -42.219 1.00 95.81 86 GLN A CA 1
ATOM 707 C C . GLN A 1 86 ? 20.716 4.803 -41.140 1.00 95.81 86 GLN A C 1
ATOM 709 O O . GLN A 1 86 ? 19.682 4.761 -40.473 1.00 95.81 86 GLN A O 1
ATOM 714 N N . LEU A 1 87 ? 21.739 3.971 -40.929 1.00 95.38 87 LEU A N 1
ATOM 715 C CA . LEU A 1 87 ? 21.729 2.957 -39.875 1.00 95.38 87 LEU A CA 1
ATOM 716 C C . LEU A 1 87 ? 21.642 3.600 -38.485 1.00 95.38 87 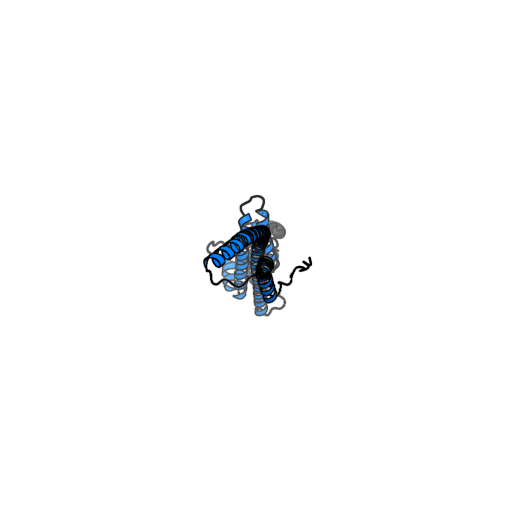LEU A C 1
ATOM 718 O O . LEU A 1 87 ? 20.792 3.197 -37.691 1.00 95.38 87 LEU A O 1
ATOM 722 N N . THR A 1 88 ? 22.419 4.655 -38.229 1.00 96.25 88 THR A N 1
ATOM 723 C CA . THR A 1 88 ? 22.365 5.420 -36.976 1.00 96.25 88 THR A CA 1
ATOM 724 C C . THR A 1 88 ? 20.986 6.032 -36.750 1.00 96.25 88 THR A C 1
ATOM 726 O O . THR A 1 88 ? 20.463 5.962 -35.642 1.00 96.25 88 THR A O 1
ATOM 729 N N . ARG A 1 89 ? 20.344 6.596 -37.784 1.00 96.31 89 ARG A N 1
ATOM 730 C CA . ARG A 1 89 ? 18.976 7.133 -37.664 1.00 96.31 89 ARG A CA 1
ATOM 731 C C . ARG A 1 89 ? 17.968 6.053 -37.284 1.00 96.31 89 ARG A C 1
ATOM 733 O O . ARG A 1 89 ? 17.137 6.292 -36.413 1.00 96.31 89 ARG A O 1
ATOM 740 N N . ILE A 1 90 ? 18.046 4.876 -37.904 1.00 96.81 90 ILE A N 1
ATOM 741 C CA . ILE A 1 90 ? 17.162 3.746 -37.585 1.00 96.81 90 ILE A CA 1
ATOM 742 C C . ILE A 1 90 ? 17.365 3.297 -36.132 1.00 96.81 90 ILE A C 1
ATOM 744 O O . ILE A 1 90 ? 16.391 3.051 -35.422 1.00 96.81 90 ILE A O 1
ATOM 748 N N . GLU A 1 91 ? 18.614 3.198 -35.679 1.00 96.62 91 GLU A N 1
ATOM 749 C CA . GLU A 1 91 ? 18.933 2.803 -34.305 1.00 96.62 91 GLU A CA 1
ATOM 750 C C . GLU A 1 91 ? 18.493 3.857 -33.280 1.00 96.62 91 GLU A C 1
ATOM 752 O O . GLU A 1 91 ? 17.929 3.500 -32.247 1.00 96.62 91 GLU A O 1
ATOM 757 N N . LEU A 1 92 ? 18.639 5.148 -33.598 1.00 97.06 92 LEU A N 1
ATOM 758 C CA . LEU A 1 92 ? 18.124 6.242 -32.773 1.00 97.06 92 LEU A CA 1
ATOM 759 C C . LEU A 1 92 ? 16.603 6.179 -32.631 1.00 97.06 92 LEU A C 1
ATOM 761 O O . LEU A 1 92 ? 16.114 6.252 -31.509 1.00 97.06 92 LEU A O 1
ATOM 765 N N . VAL A 1 93 ? 15.855 5.985 -33.723 1.00 97.44 93 VAL A N 1
ATOM 766 C CA . VAL A 1 93 ? 14.386 5.864 -33.659 1.00 97.44 93 VAL A CA 1
ATOM 767 C C . VAL A 1 93 ? 13.977 4.688 -32.769 1.00 97.44 93 VAL A C 1
ATOM 769 O O . VAL A 1 93 ? 13.164 4.863 -31.860 1.00 97.44 93 VAL A O 1
ATOM 772 N N . LYS A 1 94 ? 14.602 3.517 -32.946 1.00 97.00 94 LYS A N 1
ATOM 773 C CA . LYS A 1 94 ? 14.351 2.344 -32.090 1.00 97.00 94 LYS A CA 1
ATOM 774 C C . LYS A 1 94 ? 14.694 2.606 -30.623 1.00 97.00 94 LYS A C 1
ATOM 776 O O . LYS A 1 94 ? 13.957 2.186 -29.738 1.00 97.00 94 LYS A O 1
ATOM 781 N N . SER A 1 95 ? 15.791 3.314 -30.358 1.00 96.56 95 SER A N 1
ATOM 782 C CA . SER A 1 95 ? 16.193 3.698 -29.003 1.00 96.56 95 SER A CA 1
ATOM 783 C C . SER A 1 95 ? 15.175 4.648 -28.367 1.00 96.56 95 SER A C 1
ATOM 785 O O . SER A 1 95 ? 14.768 4.438 -27.227 1.00 96.56 95 SER A O 1
ATOM 787 N N . THR A 1 96 ? 14.682 5.641 -29.116 1.00 97.12 96 THR A N 1
ATOM 788 C CA . THR A 1 96 ? 13.645 6.560 -28.620 1.00 97.12 96 THR A CA 1
ATOM 789 C C . THR A 1 96 ? 12.318 5.855 -28.348 1.00 97.12 96 THR A C 1
ATOM 791 O O . THR A 1 96 ? 11.652 6.169 -27.364 1.00 97.12 96 THR A O 1
ATOM 794 N N . GLU A 1 97 ? 11.948 4.875 -29.173 1.00 96.88 97 GLU A N 1
ATOM 795 C CA . GLU A 1 97 ? 10.751 4.058 -28.965 1.00 96.88 97 GLU A CA 1
ATOM 796 C C . GLU A 1 97 ? 10.879 3.203 -27.698 1.00 96.88 97 GLU A C 1
ATOM 798 O O . GLU A 1 97 ? 10.030 3.292 -26.812 1.00 96.88 97 GLU A O 1
ATOM 803 N N . ALA A 1 98 ? 11.999 2.492 -27.532 1.00 96.38 98 ALA A N 1
ATOM 804 C CA . ALA A 1 98 ? 12.274 1.704 -26.330 1.00 96.38 98 ALA A CA 1
ATOM 805 C C . ALA A 1 98 ? 12.331 2.565 -25.052 1.00 96.38 98 ALA A C 1
ATOM 807 O O . ALA A 1 98 ? 11.870 2.143 -23.988 1.00 96.38 98 ALA A O 1
ATOM 808 N N . GLN A 1 99 ? 12.863 3.790 -25.135 1.00 96.19 99 GLN A N 1
ATOM 809 C CA . GLN A 1 99 ? 12.848 4.746 -24.022 1.00 96.19 99 GLN A CA 1
ATOM 810 C C . GLN A 1 99 ? 11.428 5.202 -23.681 1.00 96.19 99 GLN A C 1
ATOM 812 O O . GLN A 1 99 ? 11.097 5.314 -22.502 1.00 96.19 99 GLN A O 1
ATOM 817 N N . LYS A 1 100 ? 10.577 5.431 -24.686 1.00 96.62 100 LYS A N 1
ATOM 818 C CA . LYS A 1 100 ? 9.170 5.793 -24.476 1.00 96.62 100 LYS A CA 1
ATOM 819 C C . LYS A 1 100 ? 8.395 4.656 -23.809 1.00 96.62 100 LYS A C 1
ATOM 821 O O . LYS A 1 100 ? 7.654 4.907 -22.862 1.00 96.62 100 LYS A O 1
ATOM 826 N N . GLU A 1 101 ? 8.594 3.420 -24.257 1.00 96.25 101 GLU A N 1
ATOM 827 C CA . GLU A 1 101 ? 8.009 2.234 -23.620 1.00 96.25 101 GLU A CA 1
ATOM 828 C C . GLU A 1 101 ? 8.489 2.082 -22.173 1.00 96.25 101 GLU A C 1
ATOM 830 O O . GLU A 1 101 ? 7.676 1.913 -21.265 1.00 96.25 101 GLU A O 1
ATOM 835 N N . SER A 1 102 ? 9.794 2.243 -21.935 1.00 95.56 102 SER A N 1
ATOM 836 C CA . SER A 1 102 ? 10.376 2.190 -20.588 1.00 95.56 102 SER A CA 1
ATOM 837 C C . SER A 1 102 ? 9.830 3.294 -19.677 1.00 95.56 102 SER A C 1
ATOM 839 O O . SER A 1 102 ? 9.553 3.043 -18.507 1.00 95.56 102 SER A O 1
ATOM 841 N N . ALA A 1 103 ? 9.632 4.508 -20.199 1.00 95.81 103 ALA A N 1
ATOM 842 C CA . ALA A 1 103 ? 9.048 5.617 -19.450 1.00 95.81 103 ALA A CA 1
ATOM 843 C C . ALA A 1 103 ? 7.582 5.348 -19.071 1.00 95.81 103 ALA A C 1
ATOM 845 O O . ALA A 1 103 ? 7.176 5.653 -17.949 1.00 95.81 103 ALA A O 1
ATOM 846 N N . ASN A 1 104 ? 6.803 4.740 -19.971 1.00 90.50 104 ASN A N 1
ATOM 847 C CA . ASN A 1 104 ? 5.426 4.338 -19.684 1.00 90.50 104 ASN A CA 1
ATOM 848 C C . ASN A 1 104 ? 5.374 3.240 -18.612 1.00 90.50 104 ASN A C 1
ATOM 850 O O . ASN A 1 104 ? 4.642 3.385 -17.635 1.00 90.50 104 ASN A O 1
ATOM 854 N N . ALA A 1 105 ? 6.203 2.200 -18.739 1.00 91.94 105 ALA A N 1
ATOM 855 C CA . ALA A 1 105 ? 6.292 1.130 -17.747 1.00 91.94 105 ALA A CA 1
ATOM 856 C C . ALA A 1 105 ? 6.737 1.656 -16.371 1.00 91.94 105 ALA A C 1
ATOM 858 O O . ALA A 1 105 ? 6.179 1.273 -15.345 1.00 91.94 105 ALA A O 1
ATOM 859 N N . LEU A 1 106 ? 7.699 2.587 -16.337 1.00 93.19 106 LEU A N 1
ATOM 860 C CA . LEU A 1 106 ? 8.133 3.231 -15.097 1.00 93.19 106 LEU A CA 1
ATOM 861 C C . LEU A 1 106 ? 7.002 4.047 -14.464 1.00 93.19 106 LEU A C 1
ATOM 863 O O . LEU A 1 106 ? 6.844 4.031 -13.244 1.00 93.19 106 LEU A O 1
ATOM 867 N N . LYS A 1 107 ? 6.197 4.739 -15.279 1.00 87.94 107 LYS A N 1
ATOM 868 C CA . LYS A 1 107 ? 5.030 5.473 -14.789 1.00 87.94 107 LYS A CA 1
ATOM 869 C C . LYS A 1 107 ? 4.041 4.522 -14.115 1.00 87.94 107 LYS A C 1
ATOM 871 O O . LYS A 1 107 ? 3.689 4.774 -12.970 1.00 87.94 107 LYS A O 1
ATOM 876 N N . GLU A 1 108 ? 3.660 3.425 -14.768 1.00 84.44 108 GLU A N 1
ATOM 877 C CA . GLU A 1 108 ? 2.778 2.397 -14.187 1.00 84.44 108 GLU A CA 1
ATOM 878 C C . GLU A 1 108 ? 3.373 1.782 -12.906 1.00 84.44 108 GLU A C 1
ATOM 880 O O . GLU A 1 108 ? 2.677 1.603 -11.904 1.00 84.44 108 GLU A O 1
ATOM 885 N N . GLN A 1 109 ? 4.685 1.534 -12.887 1.00 87.44 109 GLN A N 1
ATOM 886 C CA . GLN A 1 109 ? 5.387 1.013 -11.714 1.00 87.44 109 GLN A CA 1
ATOM 887 C C . GLN A 1 109 ? 5.325 1.969 -10.516 1.00 87.44 109 GLN A C 1
ATOM 889 O O . GLN A 1 109 ? 5.171 1.514 -9.378 1.00 87.44 109 GLN A O 1
ATOM 894 N N . VAL A 1 110 ? 5.439 3.283 -10.737 1.00 87.62 110 VAL A N 1
ATOM 895 C CA . VAL A 1 110 ? 5.306 4.285 -9.667 1.00 87.62 110 VAL A CA 1
ATOM 896 C C . VAL A 1 110 ? 3.913 4.213 -9.041 1.00 87.62 110 VAL A C 1
ATOM 898 O O . VAL A 1 110 ? 3.819 4.174 -7.815 1.00 87.62 110 VAL A O 1
ATOM 901 N N . GLN A 1 111 ? 2.859 4.093 -9.855 1.00 82.44 111 GLN A N 1
ATOM 902 C CA . GLN A 1 111 ? 1.475 3.975 -9.370 1.00 82.44 111 GLN A CA 1
ATOM 903 C C . GLN A 1 111 ? 1.288 2.727 -8.500 1.00 82.44 111 GLN A C 1
ATOM 905 O O . GLN A 1 111 ? 0.795 2.801 -7.373 1.00 82.44 111 GLN A O 1
ATOM 910 N N . PHE A 1 112 ? 1.766 1.576 -8.979 1.00 84.25 112 PHE A N 1
ATOM 911 C CA . PHE A 1 112 ? 1.720 0.332 -8.212 1.00 84.25 112 PHE A CA 1
ATOM 912 C C . PHE A 1 112 ? 2.511 0.435 -6.899 1.00 84.25 112 PHE A C 1
ATOM 914 O O . PHE A 1 112 ? 2.057 -0.023 -5.851 1.00 84.25 112 PHE A O 1
ATOM 921 N N . THR A 1 113 ? 3.665 1.103 -6.927 1.00 89.62 113 THR A N 1
ATOM 922 C CA . THR A 1 113 ? 4.503 1.313 -5.740 1.00 89.62 113 THR A CA 1
ATOM 923 C C . THR A 1 113 ? 3.806 2.185 -4.690 1.00 89.62 113 THR A C 1
ATOM 925 O O . THR A 1 113 ? 3.970 1.937 -3.495 1.00 89.62 113 THR A O 1
ATOM 928 N N . GLU A 1 114 ? 3.027 3.198 -5.085 1.00 86.88 114 GLU A N 1
ATOM 929 C CA . GLU A 1 114 ? 2.235 4.002 -4.139 1.00 86.88 114 GLU A CA 1
ATOM 930 C C . GLU A 1 114 ? 1.176 3.155 -3.425 1.00 86.88 114 GLU A C 1
ATOM 932 O O . GLU A 1 114 ? 1.063 3.224 -2.198 1.00 86.88 114 GLU A O 1
ATOM 937 N N . ILE A 1 115 ? 0.470 2.297 -4.169 1.00 86.25 115 ILE A N 1
ATOM 938 C CA . ILE A 1 115 ? -0.507 1.353 -3.608 1.00 86.25 115 ILE A CA 1
ATOM 939 C C . ILE A 1 115 ? 0.178 0.400 -2.624 1.00 86.25 115 ILE A C 1
ATOM 941 O O . ILE A 1 115 ? -0.277 0.260 -1.490 1.00 86.25 115 ILE A O 1
ATOM 945 N N . GLN A 1 116 ? 1.314 -0.188 -3.006 1.00 91.25 116 GLN A N 1
ATOM 946 C CA . GLN A 1 116 ? 2.067 -1.085 -2.127 1.00 91.25 116 GLN A CA 1
ATOM 947 C C . GLN A 1 116 ? 2.555 -0.391 -0.850 1.00 91.25 116 GLN A C 1
ATOM 949 O O . GLN A 1 116 ? 2.492 -0.974 0.230 1.00 91.25 116 GLN A O 1
ATOM 954 N N . LYS A 1 117 ? 3.038 0.855 -0.937 1.00 93.12 117 LYS A N 1
ATOM 955 C CA . LYS A 1 117 ? 3.460 1.633 0.242 1.00 93.12 117 LYS A CA 1
ATOM 956 C C . LYS A 1 117 ? 2.298 1.865 1.204 1.00 93.12 117 LYS A C 1
ATOM 958 O O . LYS A 1 117 ? 2.474 1.701 2.415 1.00 93.12 117 LYS A O 1
ATOM 963 N N . PHE A 1 118 ? 1.129 2.218 0.671 1.00 93.94 118 PHE A N 1
ATOM 964 C CA . PHE A 1 118 ? -0.089 2.360 1.461 1.00 93.94 118 PHE A CA 1
ATOM 965 C C . PHE A 1 118 ? -0.474 1.035 2.126 1.00 93.94 118 PHE A C 1
ATOM 967 O O . PHE A 1 118 ? -0.596 0.996 3.349 1.00 93.94 118 PHE A O 1
ATOM 974 N N . GLU A 1 119 ? -0.601 -0.051 1.356 1.00 93.94 119 GLU A N 1
ATOM 975 C CA . GLU A 1 119 ? -0.998 -1.372 1.862 1.00 93.94 119 GLU A CA 1
ATOM 976 C C . GLU A 1 119 ? -0.032 -1.881 2.936 1.00 93.94 119 GLU A C 1
ATOM 978 O O . GLU A 1 119 ? -0.465 -2.300 4.009 1.00 93.94 119 GLU A O 1
ATOM 983 N N . ASN A 1 120 ? 1.277 -1.778 2.704 1.00 96.81 120 ASN A N 1
ATOM 984 C CA . ASN A 1 120 ? 2.288 -2.187 3.679 1.00 96.81 120 ASN A CA 1
ATOM 985 C C . ASN A 1 120 ? 2.175 -1.394 4.985 1.00 96.81 120 ASN A C 1
ATOM 987 O O . ASN A 1 120 ? 2.262 -1.976 6.068 1.00 96.81 120 ASN A O 1
ATOM 991 N N . THR A 1 121 ? 1.950 -0.079 4.901 1.00 97.38 121 THR A N 1
ATOM 992 C CA . THR A 1 121 ? 1.754 0.771 6.085 1.00 97.38 121 THR A CA 1
ATOM 993 C C . THR A 1 121 ? 0.458 0.402 6.805 1.00 97.38 121 THR A C 1
ATOM 995 O O . THR A 1 121 ? 0.476 0.180 8.014 1.00 97.38 121 THR A O 1
ATOM 998 N N . PHE A 1 122 ? -0.642 0.244 6.064 1.00 97.25 122 PHE A N 1
ATOM 999 C CA . PHE A 1 122 ? -1.946 -0.162 6.585 1.00 97.25 122 PHE A CA 1
ATOM 1000 C C . PHE A 1 122 ? -1.871 -1.492 7.344 1.00 97.25 122 PHE A C 1
ATOM 1002 O O . PHE A 1 122 ? -2.265 -1.553 8.509 1.00 97.25 122 PHE A O 1
ATOM 1009 N N . TYR A 1 123 ? -1.331 -2.546 6.725 1.00 96.94 123 TYR A N 1
ATOM 1010 C CA . TYR A 1 123 ? -1.225 -3.859 7.363 1.00 96.94 123 TYR A CA 1
ATOM 1011 C C . TYR A 1 123 ? -0.233 -3.852 8.529 1.00 96.94 123 TYR A C 1
ATOM 1013 O O . TYR A 1 123 ? -0.470 -4.528 9.530 1.00 96.94 123 TYR A O 1
ATOM 1021 N N . SER A 1 124 ? 0.834 -3.047 8.458 1.00 98.00 124 SER A N 1
ATOM 1022 C CA . SER A 1 124 ? 1.753 -2.861 9.588 1.00 98.00 124 SER A CA 1
ATOM 1023 C C . SER A 1 124 ? 1.040 -2.231 10.783 1.00 98.00 124 SER A C 1
ATOM 1025 O O . SER A 1 124 ? 1.151 -2.750 11.895 1.00 98.00 124 SER A O 1
ATOM 1027 N N . MET A 1 125 ? 0.251 -1.173 10.565 1.00 97.81 125 MET A N 1
ATOM 1028 C CA . MET A 1 125 ? -0.568 -0.579 11.622 1.00 97.81 125 MET A CA 1
ATOM 1029 C C . MET A 1 125 ? -1.592 -1.594 12.140 1.00 97.81 125 MET A C 1
ATOM 1031 O O . MET A 1 125 ? -1.650 -1.837 13.338 1.00 97.81 125 MET A O 1
ATOM 1035 N N . LEU A 1 126 ? -2.334 -2.278 11.270 1.00 97.00 126 LEU A N 1
ATOM 1036 C CA . LEU A 1 126 ? -3.309 -3.285 11.695 1.00 97.00 126 LEU A CA 1
ATOM 1037 C C . LEU A 1 126 ? -2.676 -4.384 12.567 1.00 97.00 126 LEU A C 1
ATOM 1039 O O . LEU A 1 126 ? -3.215 -4.731 13.617 1.00 97.00 126 LEU A O 1
ATOM 1043 N N . SER A 1 127 ? -1.492 -4.870 12.186 1.00 97.19 127 SER A N 1
ATOM 1044 C CA . SER A 1 127 ? -0.745 -5.855 12.976 1.00 97.19 127 SER A CA 1
ATOM 1045 C C . SER A 1 127 ? -0.301 -5.306 14.337 1.00 97.19 127 SER A C 1
ATOM 1047 O O . SER A 1 127 ? -0.269 -6.037 15.325 1.00 97.19 127 SER A O 1
ATOM 1049 N N . HIS A 1 128 ? 0.021 -4.012 14.424 1.00 96.19 128 HIS A N 1
ATOM 1050 C CA . HIS A 1 128 ? 0.362 -3.370 15.689 1.00 96.19 128 HIS A CA 1
ATOM 1051 C C . HIS A 1 128 ? -0.864 -3.214 16.594 1.00 96.19 128 HIS A C 1
ATOM 1053 O O . HIS A 1 128 ? -0.758 -3.471 17.789 1.00 96.19 128 HIS A O 1
ATOM 1059 N N . LEU A 1 129 ? -2.035 -2.884 16.035 1.00 95.75 129 LEU A N 1
ATOM 1060 C CA . LEU A 1 129 ? -3.297 -2.840 16.781 1.00 95.75 129 LEU A CA 1
ATOM 1061 C C . LEU A 1 129 ? -3.607 -4.200 17.426 1.00 95.75 129 LEU A C 1
ATOM 1063 O O . LEU A 1 129 ? -3.924 -4.258 18.611 1.00 95.75 129 LEU A O 1
ATOM 1067 N N . GLN A 1 130 ? -3.449 -5.288 16.667 1.00 92.94 130 GLN A N 1
ATOM 1068 C CA . GLN A 1 130 ? -3.647 -6.653 17.168 1.00 92.94 130 GLN A CA 1
ATOM 1069 C C . GLN A 1 130 ? -2.672 -7.000 18.302 1.00 92.94 130 GLN A C 1
ATOM 1071 O O . GLN A 1 130 ? -3.074 -7.589 19.300 1.00 92.94 130 GLN A O 1
ATOM 1076 N N . LYS A 1 131 ? -1.405 -6.574 18.200 1.00 93.31 131 LYS A N 1
ATOM 1077 C CA . LYS A 1 131 ? -0.414 -6.738 19.280 1.00 93.31 131 LYS A CA 1
ATOM 1078 C C . LYS A 1 131 ? -0.763 -5.930 20.529 1.00 93.31 131 LYS A C 1
ATOM 1080 O O . LYS A 1 131 ? -0.543 -6.410 21.638 1.00 93.31 131 LYS A O 1
ATOM 1085 N N . ILE A 1 132 ? -1.297 -4.715 20.366 1.00 91.88 132 ILE A N 1
ATOM 1086 C CA . ILE A 1 132 ? -1.803 -3.925 21.496 1.00 91.88 132 ILE A CA 1
ATOM 1087 C C . ILE A 1 132 ? -2.932 -4.703 22.182 1.00 91.88 132 ILE A C 1
ATOM 1089 O O . ILE A 1 132 ? -2.861 -4.909 23.390 1.00 91.88 132 ILE A O 1
ATOM 1093 N N . GLU A 1 133 ? -3.920 -5.202 21.434 1.00 89.94 133 GLU A N 1
ATOM 1094 C CA . GLU A 1 133 ? -5.021 -6.002 21.995 1.00 89.94 133 GLU A CA 1
ATOM 1095 C C . GLU A 1 133 ? -4.520 -7.243 22.746 1.00 89.94 133 GLU A C 1
ATOM 1097 O O . GLU A 1 133 ? -4.944 -7.501 23.873 1.00 89.94 133 GLU A O 1
ATOM 1102 N N . GLU A 1 134 ? -3.569 -7.975 22.164 1.00 88.81 134 GLU A N 1
ATOM 1103 C CA . GLU A 1 134 ? -2.935 -9.125 22.810 1.00 88.81 134 GLU A CA 1
ATOM 1104 C C . GLU A 1 134 ? -2.250 -8.730 24.127 1.00 88.81 134 GLU A C 1
ATOM 1106 O O . GLU A 1 134 ? -2.467 -9.375 25.155 1.00 88.81 134 GLU A O 1
ATOM 1111 N N . SER A 1 135 ? -1.494 -7.628 24.137 1.00 87.44 135 SER A N 1
ATOM 1112 C CA . SER A 1 135 ? -0.815 -7.143 25.345 1.00 87.44 135 SER A CA 1
ATOM 1113 C C . SER A 1 135 ? -1.789 -6.754 26.462 1.00 87.44 135 SER A C 1
ATOM 1115 O O . SER A 1 135 ? -1.552 -7.093 27.621 1.00 87.44 135 SER A O 1
ATOM 1117 N N . ILE A 1 136 ? -2.917 -6.120 26.121 1.00 86.25 136 ILE A N 1
ATOM 1118 C CA . ILE A 1 136 ? -3.964 -5.759 27.086 1.00 86.25 136 ILE A CA 1
ATOM 1119 C C . ILE A 1 136 ? -4.551 -7.030 27.707 1.00 86.25 136 ILE A C 1
ATOM 1121 O O . ILE A 1 136 ? -4.701 -7.116 28.925 1.00 86.25 136 ILE A O 1
ATOM 1125 N N . ASN A 1 137 ? -4.848 -8.042 26.888 1.00 83.44 137 ASN A N 1
ATOM 1126 C CA . ASN A 1 137 ? -5.411 -9.299 27.379 1.00 83.44 137 ASN A CA 1
ATOM 1127 C C . ASN A 1 137 ? -4.421 -10.050 28.294 1.00 83.44 137 ASN A C 1
ATOM 1129 O O . ASN A 1 137 ? -4.828 -10.565 29.339 1.00 83.44 137 ASN A O 1
ATOM 1133 N N . ILE A 1 138 ? -3.119 -10.040 27.980 1.00 80.75 138 ILE A N 1
ATOM 1134 C CA . ILE A 1 138 ? -2.073 -10.626 28.839 1.00 80.75 138 ILE A CA 1
ATOM 1135 C C . ILE A 1 138 ? -1.999 -9.914 30.194 1.00 80.75 138 ILE A C 1
ATOM 1137 O O . ILE A 1 138 ? -1.965 -10.584 31.225 1.00 80.75 138 ILE A O 1
ATOM 1141 N N . LEU A 1 139 ? -2.000 -8.576 30.213 1.00 70.38 139 LEU A N 1
ATOM 1142 C CA . LEU A 1 139 ? -1.923 -7.792 31.454 1.00 70.38 139 LEU A CA 1
ATOM 1143 C C . LEU A 1 139 ? -3.116 -8.046 32.380 1.00 70.38 139 LEU A C 1
ATOM 1145 O O . LEU A 1 139 ? -2.958 -8.046 33.599 1.00 70.38 139 LEU A O 1
ATOM 1149 N N . THR A 1 140 ? -4.291 -8.347 31.820 1.00 67.94 140 THR A N 1
ATOM 1150 C CA . THR A 1 140 ? -5.458 -8.754 32.620 1.00 67.94 140 THR A CA 1
ATOM 1151 C C . THR A 1 140 ? -5.355 -10.173 33.201 1.00 67.94 140 THR A C 1
ATOM 1153 O O . THR A 1 140 ? -6.216 -10.575 33.980 1.00 67.94 140 THR A O 1
ATOM 1156 N N . ASN A 1 141 ? -4.294 -10.925 32.877 1.00 63.03 141 ASN A N 1
ATOM 1157 C CA . ASN A 1 141 ? -4.023 -12.292 33.331 1.00 63.03 141 ASN A CA 1
ATOM 1158 C C . ASN A 1 141 ? -5.142 -13.293 32.969 1.00 63.03 141 ASN A C 1
ATOM 1160 O O . ASN A 1 141 ? -5.351 -14.290 33.664 1.00 63.03 141 ASN A O 1
ATOM 1164 N N . GLN A 1 142 ? -5.894 -13.026 31.893 1.00 59.84 142 GLN A N 1
ATOM 1165 C CA . GLN A 1 142 ? -7.090 -13.794 31.536 1.00 59.84 142 GLN A CA 1
ATOM 1166 C C . GLN A 1 142 ? -6.901 -14.537 30.214 1.00 59.84 142 GLN A C 1
ATOM 1168 O O . GLN A 1 142 ? -6.654 -13.939 29.172 1.00 59.84 142 GLN A O 1
ATOM 1173 N N . ARG A 1 143 ? -7.046 -15.867 30.256 1.00 57.53 143 ARG A N 1
ATOM 1174 C CA . ARG A 1 143 ? -6.963 -16.736 29.068 1.00 57.53 143 ARG A CA 1
ATOM 1175 C C . ARG A 1 143 ? -8.295 -16.897 28.328 1.00 57.53 143 ARG A C 1
ATOM 1177 O O . ARG A 1 143 ? -8.292 -17.371 27.200 1.00 57.53 143 ARG A O 1
ATOM 1184 N N . GLU A 1 144 ? -9.417 -16.521 28.947 1.00 61.28 144 GLU A N 1
ATOM 1185 C CA . GLU A 1 144 ? -10.759 -16.882 28.456 1.00 61.28 144 GLU A CA 1
ATOM 1186 C C . GLU A 1 144 ? -11.687 -15.693 28.171 1.00 61.28 144 GLU A C 1
ATOM 1188 O O . GLU A 1 144 ? -12.667 -15.848 27.444 1.00 61.28 144 GLU A O 1
ATOM 1193 N N . ARG A 1 145 ? -11.408 -14.503 28.720 1.00 65.12 145 ARG A N 1
ATOM 1194 C CA . ARG A 1 145 ? -12.251 -13.311 28.549 1.00 65.12 145 ARG A CA 1
ATOM 1195 C C . ARG A 1 145 ? -11.426 -12.137 28.048 1.00 65.12 145 ARG A C 1
ATOM 1197 O O . ARG A 1 145 ? -10.334 -11.892 28.548 1.00 65.12 145 ARG A O 1
ATOM 1204 N N . SER A 1 146 ? -11.962 -11.412 27.067 1.00 81.19 146 SER A N 1
ATOM 1205 C CA . SER A 1 146 ? -11.321 -10.199 26.557 1.00 81.19 146 SER A CA 1
ATOM 1206 C C . SER A 1 146 ? -11.356 -9.104 27.623 1.00 81.19 146 SER A C 1
ATOM 1208 O O . SER A 1 146 ? -12.344 -8.978 28.355 1.00 81.19 146 SER A O 1
ATOM 1210 N N . SER A 1 147 ? -10.324 -8.266 27.681 1.00 84.31 147 SER A N 1
ATOM 1211 C CA . SER A 1 147 ? -10.293 -7.103 28.578 1.00 84.31 147 SER A CA 1
ATOM 1212 C C . SER A 1 147 ? -11.519 -6.191 28.392 1.00 84.31 147 SER A C 1
ATOM 1214 O O . SER A 1 147 ? -12.102 -5.704 29.359 1.00 84.31 147 SER A O 1
ATOM 1216 N N . PHE A 1 148 ? -12.006 -6.056 27.153 1.00 88.06 148 PHE A N 1
ATOM 1217 C CA . PHE A 1 148 ? -13.226 -5.307 26.843 1.00 88.06 148 PHE A CA 1
ATOM 1218 C C . PHE A 1 148 ? -14.496 -5.940 27.424 1.00 88.06 148 PHE A C 1
ATOM 1220 O O . PHE A 1 148 ? -15.391 -5.219 27.855 1.00 88.06 148 PHE A O 1
ATOM 1227 N N . SER A 1 149 ? -14.587 -7.272 27.480 1.00 86.69 149 SER A N 1
ATOM 1228 C CA . SER A 1 149 ? -15.734 -7.949 28.103 1.00 86.69 149 SER A CA 1
ATOM 1229 C C . SER A 1 149 ? -15.816 -7.689 29.612 1.00 86.69 149 SER A C 1
ATOM 1231 O O . SER A 1 149 ? -16.914 -7.586 30.154 1.00 86.69 149 SER A O 1
ATOM 1233 N N . LEU A 1 150 ? -14.672 -7.534 30.292 1.00 83.44 150 LEU A N 1
ATOM 1234 C CA . LEU A 1 150 ? -14.624 -7.175 31.712 1.00 83.44 150 LEU A CA 1
ATOM 1235 C C . LEU A 1 150 ? -15.143 -5.758 31.925 1.00 83.44 150 LEU A C 1
ATOM 1237 O O . LEU A 1 150 ? -16.037 -5.566 32.743 1.00 83.44 150 LEU A O 1
ATOM 1241 N N . LEU A 1 151 ? -14.670 -4.811 31.112 1.00 83.81 151 LEU A N 1
ATOM 1242 C CA . LEU A 1 151 ? -15.153 -3.435 31.148 1.00 83.81 151 LEU A CA 1
ATOM 1243 C C . LEU A 1 151 ? -16.672 -3.371 30.927 1.00 83.81 151 LEU A C 1
ATOM 1245 O O . LEU A 1 151 ? -17.376 -2.692 31.662 1.00 83.81 151 LEU A O 1
ATOM 1249 N N . LEU A 1 152 ? -17.209 -4.127 29.965 1.00 86.25 152 LEU A N 1
ATOM 1250 C CA . LEU A 1 152 ? -18.659 -4.186 29.739 1.00 86.25 152 LEU A CA 1
ATOM 1251 C C . LEU A 1 152 ? -19.432 -4.751 30.941 1.00 86.25 152 LEU A C 1
ATOM 1253 O O . LEU A 1 152 ? -20.534 -4.283 31.217 1.00 86.25 152 LEU A O 1
ATOM 1257 N N . ASN A 1 153 ? -18.876 -5.726 31.665 1.00 84.06 153 ASN A N 1
ATOM 1258 C CA . ASN A 1 153 ? -19.499 -6.246 32.887 1.00 84.06 153 ASN A CA 1
ATOM 1259 C C . ASN A 1 153 ? -19.454 -5.223 34.030 1.00 84.06 153 ASN A C 1
ATOM 1261 O O . ASN A 1 153 ? -20.415 -5.119 34.789 1.00 84.06 153 ASN A O 1
ATOM 1265 N N . GLU A 1 154 ? -18.365 -4.461 34.151 1.00 79.94 154 GLU A N 1
ATOM 1266 C CA . GLU A 1 154 ? -18.271 -3.365 35.122 1.00 79.94 154 GLU A CA 1
ATOM 1267 C C . GLU A 1 154 ? -19.307 -2.279 34.823 1.00 79.94 154 GLU A C 1
ATOM 1269 O O . GLU A 1 154 ? -20.013 -1.840 35.729 1.00 79.94 154 GLU A O 1
ATOM 1274 N N . ILE A 1 155 ? -19.472 -1.915 33.549 1.00 79.12 155 ILE A N 1
ATOM 1275 C CA . ILE A 1 155 ? -20.518 -0.993 33.090 1.00 79.12 155 ILE A CA 1
ATOM 1276 C C . ILE A 1 155 ? -21.914 -1.512 33.451 1.00 79.12 155 ILE A C 1
ATOM 1278 O O . ILE A 1 155 ? -22.725 -0.752 33.977 1.00 79.12 155 ILE A O 1
ATOM 1282 N N . ASP A 1 156 ? -22.196 -2.795 33.206 1.00 81.69 156 ASP A N 1
ATOM 1283 C CA . ASP A 1 156 ? -23.492 -3.398 33.551 1.00 81.69 156 ASP A CA 1
ATOM 1284 C C . ASP A 1 156 ? -23.749 -3.349 35.067 1.00 81.69 156 ASP A C 1
ATOM 1286 O O . ASP A 1 156 ? -24.856 -3.051 35.517 1.00 81.69 156 ASP A O 1
ATOM 1290 N N . TYR A 1 157 ? -22.705 -3.563 35.876 1.00 78.62 157 TYR A N 1
ATOM 1291 C CA . TYR A 1 157 ? -22.793 -3.469 37.333 1.00 78.62 157 TYR A CA 1
ATOM 1292 C C . TYR A 1 157 ? -23.067 -2.043 37.828 1.00 78.62 157 TYR A C 1
ATOM 1294 O O . TYR A 1 157 ? -23.748 -1.868 38.841 1.00 78.62 157 TYR A O 1
ATOM 1302 N N . LEU A 1 158 ? -22.573 -1.020 37.121 1.00 76.00 158 LEU A N 1
ATOM 1303 C CA . LEU A 1 158 ? -22.803 0.379 37.486 1.00 76.00 158 LEU A CA 1
ATOM 1304 C C . LEU A 1 158 ? -24.279 0.779 37.410 1.00 76.00 158 LEU A C 1
ATOM 1306 O O . LEU A 1 158 ? -24.636 1.761 38.064 1.00 76.00 158 LEU A O 1
ATOM 1310 N N . LYS A 1 159 ? -25.110 0.043 36.656 1.00 75.19 159 LYS A N 1
ATOM 1311 C CA . LYS A 1 159 ? -26.541 0.334 36.480 1.00 75.19 159 LYS A CA 1
ATOM 1312 C C . LYS A 1 159 ? -26.793 1.799 36.103 1.00 75.19 159 LYS A C 1
ATOM 1314 O O . LYS A 1 159 ? -27.539 2.533 36.752 1.00 75.19 159 LYS A O 1
ATOM 1319 N N . VAL A 1 160 ? -26.041 2.261 35.103 1.00 75.31 160 VAL A N 1
ATOM 1320 C CA . VAL A 1 160 ? -26.166 3.608 34.547 1.00 75.31 160 VAL A CA 1
ATOM 1321 C C . VAL A 1 160 ? -26.501 3.488 33.074 1.00 75.31 160 VAL A C 1
ATOM 1323 O O . VAL A 1 160 ? -25.693 3.013 32.277 1.00 75.31 160 VAL A O 1
ATOM 1326 N N . ILE A 1 161 ? -27.689 3.964 32.718 1.00 74.12 161 ILE A N 1
ATOM 1327 C CA . ILE A 1 161 ? -28.127 4.061 31.325 1.00 74.12 161 ILE A CA 1
ATOM 1328 C C . ILE A 1 161 ? -27.524 5.318 30.678 1.00 74.12 161 ILE A C 1
ATOM 1330 O O . ILE A 1 161 ? -26.979 5.215 29.582 1.00 74.12 161 ILE A O 1
ATOM 1334 N N . ASP A 1 162 ? -27.509 6.438 31.418 1.00 80.19 162 ASP A N 1
ATOM 1335 C CA . ASP A 1 162 ? -27.022 7.741 30.952 1.00 80.19 162 ASP A CA 1
ATOM 1336 C C . ASP A 1 162 ? -25.568 7.683 30.462 1.00 80.19 162 ASP A C 1
ATOM 1338 O O . ASP A 1 162 ? -24.625 7.399 31.211 1.00 80.19 162 ASP A O 1
ATOM 1342 N N . THR A 1 163 ? -25.394 7.968 29.179 1.00 74.75 163 THR A N 1
ATOM 1343 C CA . THR A 1 163 ? -24.125 7.828 28.464 1.00 74.75 163 THR A CA 1
ATOM 1344 C C . THR A 1 163 ? -23.094 8.874 28.850 1.00 74.75 163 THR A C 1
ATOM 1346 O O . THR A 1 163 ? -21.897 8.584 28.806 1.00 74.75 163 THR A O 1
ATOM 1349 N N . GLU A 1 164 ? -23.512 10.065 29.271 1.00 76.75 164 GLU A N 1
ATOM 1350 C CA . GLU A 1 164 ? -22.602 11.124 29.702 1.00 76.75 164 GLU A CA 1
ATOM 1351 C C . GLU A 1 164 ? -22.052 10.827 31.102 1.00 76.75 164 GLU A C 1
ATOM 1353 O O . GLU A 1 164 ? -20.836 10.892 31.332 1.00 76.75 164 GLU A O 1
ATOM 1358 N N . VAL A 1 165 ? -22.922 10.388 32.017 1.00 77.56 165 VAL A N 1
ATOM 1359 C CA . VAL A 1 165 ? -22.529 9.900 33.347 1.00 77.56 165 VAL A CA 1
ATOM 1360 C C . VAL A 1 165 ? -21.633 8.672 33.218 1.00 77.56 165 VAL A C 1
ATOM 1362 O O . VAL A 1 165 ? -20.601 8.584 33.895 1.00 77.56 165 VAL A O 1
ATOM 1365 N N . LEU A 1 166 ? -21.994 7.735 32.339 1.00 76.00 166 LEU A N 1
ATOM 1366 C CA . LEU A 1 166 ? -21.200 6.541 32.091 1.00 76.00 166 LEU A CA 1
ATOM 1367 C C . LEU A 1 166 ? -19.823 6.900 31.531 1.00 76.00 166 LEU A C 1
ATOM 1369 O O . LEU A 1 166 ? -18.827 6.386 32.029 1.00 76.00 166 LEU A O 1
ATOM 1373 N N . ARG A 1 167 ? -19.733 7.824 30.567 1.00 73.38 167 ARG A N 1
ATOM 1374 C CA . ARG A 1 167 ? -18.454 8.287 30.009 1.00 73.38 167 ARG A CA 1
ATOM 1375 C C . ARG A 1 167 ? -17.546 8.877 31.082 1.00 73.38 167 ARG A C 1
ATOM 1377 O O . ARG A 1 167 ? -16.366 8.538 31.139 1.00 73.38 167 ARG A O 1
ATOM 1384 N N . ASN A 1 168 ? -18.085 9.737 31.944 1.00 73.75 168 ASN A N 1
ATOM 1385 C CA . ASN A 1 168 ? -17.298 10.349 33.013 1.00 73.75 168 ASN A CA 1
ATOM 1386 C C . ASN A 1 168 ? -16.740 9.289 33.971 1.00 73.75 168 ASN A C 1
ATOM 1388 O O . ASN A 1 168 ? -15.586 9.397 34.372 1.00 73.75 168 ASN A O 1
ATOM 1392 N N . LYS A 1 169 ? -17.508 8.236 34.280 1.00 72.50 169 LYS A N 1
ATOM 1393 C CA . LYS A 1 169 ? -17.020 7.089 35.066 1.00 72.50 169 LYS A CA 1
ATOM 1394 C C . LYS A 1 169 ? -15.997 6.252 34.295 1.00 72.50 169 LYS A C 1
ATOM 1396 O O . LYS A 1 169 ? -14.975 5.866 34.857 1.00 72.50 169 LYS A O 1
ATOM 1401 N N . LEU A 1 170 ? -16.241 6.022 33.008 1.00 71.00 170 LEU A N 1
ATOM 1402 C CA . LEU A 1 170 ? -15.375 5.243 32.131 1.00 71.00 170 LEU A CA 1
ATOM 1403 C C . LEU A 1 170 ? -13.992 5.867 31.959 1.00 71.00 170 LEU A C 1
ATOM 1405 O O . LEU A 1 170 ? -13.009 5.133 31.972 1.00 71.00 170 LEU A O 1
ATOM 1409 N N . ASN A 1 171 ? -13.887 7.196 31.884 1.00 70.75 171 ASN A N 1
ATOM 1410 C CA . ASN A 1 171 ? -12.598 7.893 31.805 1.00 70.75 171 ASN A CA 1
ATOM 1411 C C . ASN A 1 171 ? -11.643 7.548 32.966 1.00 70.75 171 ASN A C 1
ATOM 1413 O O . ASN A 1 171 ? -10.435 7.689 32.809 1.00 70.75 171 ASN A O 1
ATOM 1417 N N . TYR A 1 172 ? -12.163 7.086 34.110 1.00 67.62 172 TYR A N 1
ATOM 1418 C CA . TYR A 1 172 ? -11.359 6.618 35.243 1.00 67.62 172 TYR A CA 1
ATOM 1419 C C . TYR A 1 172 ? -11.149 5.096 35.272 1.00 67.62 172 TYR A C 1
ATOM 1421 O O . TYR A 1 172 ? -10.266 4.631 35.987 1.00 67.62 172 TYR A O 1
ATOM 1429 N N . GLN A 1 173 ? -11.961 4.323 34.543 1.00 68.25 173 GLN A N 1
ATOM 1430 C CA . GLN A 1 173 ? -11.918 2.853 34.526 1.00 68.25 173 GLN A CA 1
ATOM 1431 C C . GLN A 1 173 ? -11.113 2.273 33.361 1.00 68.25 173 GLN A C 1
ATOM 1433 O O . GLN A 1 173 ? -10.637 1.144 33.455 1.00 68.25 173 GLN A O 1
ATOM 1438 N N . PHE A 1 174 ? -10.947 3.020 32.268 1.00 66.94 174 PHE A N 1
ATOM 1439 C CA . PHE A 1 174 ? -10.111 2.577 31.160 1.00 66.94 174 PHE A CA 1
ATOM 1440 C C . PHE A 1 174 ? -8.644 2.470 31.591 1.00 66.94 174 PHE A C 1
ATOM 1442 O O . PHE A 1 174 ? -8.036 3.439 32.047 1.00 66.94 174 PHE A O 1
ATOM 1449 N N . ASP A 1 175 ? -8.051 1.294 31.386 1.00 71.88 175 ASP A N 1
ATOM 1450 C CA . ASP A 1 175 ? -6.602 1.157 31.488 1.00 71.88 175 ASP A CA 1
ATOM 1451 C C . ASP A 1 175 ? -5.919 1.843 30.291 1.00 71.88 175 ASP A C 1
ATOM 1453 O O . ASP A 1 175 ? -6.451 1.879 29.174 1.00 71.88 175 ASP A O 1
ATOM 1457 N N . ARG A 1 176 ? -4.693 2.335 30.501 1.00 79.56 176 ARG A N 1
ATOM 1458 C CA . ARG A 1 176 ? -3.862 2.995 29.480 1.00 79.56 176 ARG A CA 1
ATOM 1459 C C . ARG A 1 176 ? -3.756 2.172 28.198 1.00 79.56 176 ARG A C 1
ATOM 1461 O O . ARG A 1 176 ? -3.717 2.745 27.112 1.00 79.56 176 ARG A O 1
ATOM 1468 N N . GLY A 1 177 ? -3.729 0.843 28.309 1.00 83.19 177 GLY A N 1
ATOM 1469 C CA . GLY A 1 177 ? -3.705 -0.047 27.152 1.00 83.19 177 GLY A CA 1
ATOM 1470 C C . GLY A 1 177 ? -4.971 0.058 26.291 1.00 83.19 177 GLY A C 1
ATOM 1471 O O . GLY A 1 177 ? -4.877 0.184 25.071 1.00 83.19 177 GLY A O 1
ATOM 1472 N N . GLN A 1 178 ? -6.157 0.079 26.905 1.00 86.44 178 GLN A N 1
ATOM 1473 C CA . GLN A 1 178 ? -7.434 0.198 26.189 1.00 86.44 178 GLN A CA 1
ATOM 1474 C C . GLN A 1 178 ?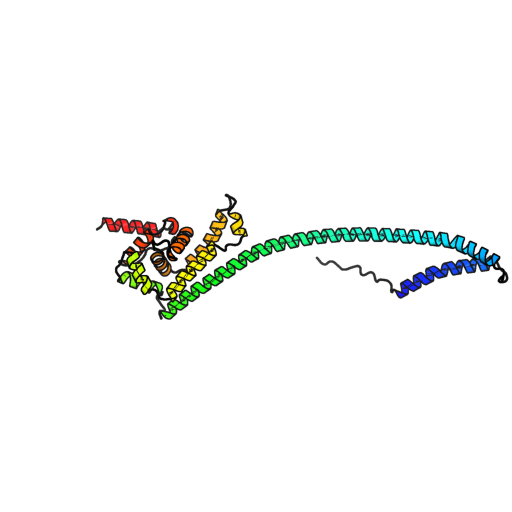 -7.573 1.570 25.506 1.00 86.44 178 GLN A C 1
ATOM 1476 O O . GLN A 1 178 ? -8.034 1.651 24.365 1.00 86.44 178 GLN A O 1
ATOM 1481 N N . ASP A 1 179 ? -7.113 2.637 26.163 1.00 87.12 179 ASP A N 1
ATOM 1482 C CA . ASP A 1 179 ? -7.019 3.976 25.569 1.00 87.12 179 ASP A CA 1
ATOM 1483 C C . ASP A 1 179 ? -6.119 3.978 24.337 1.00 87.12 179 ASP A C 1
ATOM 1485 O O . ASP A 1 179 ? -6.517 4.435 23.261 1.00 87.12 179 ASP A O 1
ATOM 1489 N N . GLN A 1 180 ? -4.920 3.412 24.479 1.00 90.44 180 GLN A N 1
ATOM 1490 C CA . GLN A 1 180 ? -3.965 3.298 23.387 1.00 90.44 180 GLN A CA 1
ATOM 1491 C C . GLN A 1 180 ? -4.552 2.510 22.211 1.00 90.44 180 GLN A C 1
ATOM 1493 O O . GLN A 1 180 ? -4.385 2.929 21.066 1.00 90.44 180 GLN A O 1
ATOM 1498 N N . TYR A 1 181 ? -5.285 1.425 22.473 1.00 93.75 181 TYR A N 1
ATOM 1499 C CA . TYR A 1 181 ? -5.961 0.641 21.440 1.00 93.75 181 TYR A CA 1
ATOM 1500 C C . TYR A 1 181 ? -6.952 1.488 20.631 1.00 93.75 181 TYR A C 1
ATOM 1502 O O . TYR A 1 181 ? -6.867 1.530 19.402 1.00 93.75 181 TYR A O 1
ATOM 1510 N N . PHE A 1 182 ? -7.866 2.211 21.289 1.00 93.44 182 PHE A N 1
ATOM 1511 C CA . PHE A 1 182 ? -8.877 2.998 20.574 1.00 93.44 182 PHE A CA 1
ATOM 1512 C C . PHE A 1 182 ? -8.301 4.230 19.879 1.00 93.44 182 PHE A C 1
ATOM 1514 O O . PHE A 1 182 ? -8.745 4.557 18.775 1.00 93.44 182 PHE A O 1
ATOM 1521 N N . ILE A 1 183 ? -7.295 4.880 20.469 1.00 93.56 183 ILE A N 1
ATOM 1522 C CA . ILE A 1 183 ? -6.565 5.974 19.815 1.00 93.56 183 ILE A CA 1
ATOM 1523 C C . ILE A 1 183 ? -5.856 5.447 18.568 1.00 93.56 183 ILE A C 1
ATOM 1525 O O . ILE A 1 183 ? -5.919 6.072 17.510 1.00 93.56 183 ILE A O 1
ATOM 1529 N N . PHE A 1 184 ? -5.200 4.294 18.660 1.00 96.06 184 PHE A N 1
ATOM 1530 C CA . PHE A 1 184 ? -4.479 3.727 17.530 1.00 96.06 184 PHE A CA 1
ATOM 1531 C C . PHE A 1 184 ? -5.428 3.246 16.424 1.00 96.06 184 PHE A C 1
ATOM 1533 O O . PHE A 1 184 ? -5.173 3.489 15.244 1.00 96.06 184 PHE A O 1
ATOM 1540 N N . LEU A 1 185 ? -6.580 2.676 16.789 1.00 97.06 185 LEU A N 1
ATOM 1541 C CA . LEU A 1 185 ? -7.647 2.356 15.843 1.00 97.06 185 LEU A CA 1
ATOM 1542 C C . LEU A 1 185 ? -8.171 3.611 15.123 1.00 97.06 185 LEU A C 1
ATOM 1544 O O . LEU A 1 185 ? -8.340 3.588 13.903 1.00 97.06 185 LEU A O 1
ATOM 1548 N N . TYR A 1 186 ? -8.357 4.722 15.844 1.00 96.06 186 TYR A N 1
ATOM 1549 C CA . TYR A 1 186 ? -8.685 6.008 15.225 1.00 96.06 186 TYR A CA 1
ATOM 1550 C C . TYR A 1 186 ? -7.619 6.433 14.211 1.00 96.06 186 TYR A C 1
ATOM 1552 O O . TYR A 1 186 ? -7.969 6.830 13.101 1.00 96.06 186 TYR A O 1
ATOM 1560 N N . GLN A 1 187 ? -6.327 6.298 14.538 1.00 96.50 187 GLN A N 1
ATOM 1561 C CA . GLN A 1 187 ? -5.252 6.637 13.599 1.00 96.50 187 GLN A CA 1
ATOM 1562 C C . GLN A 1 187 ? -5.261 5.751 12.350 1.00 96.50 187 GLN A C 1
ATOM 1564 O O . GLN A 1 187 ? -5.004 6.260 11.264 1.00 96.50 187 GLN A O 1
ATOM 1569 N N . ILE A 1 188 ? -5.598 4.462 12.463 1.00 96.81 188 ILE A N 1
ATOM 1570 C CA . ILE A 1 188 ? -5.757 3.579 11.295 1.00 96.81 188 ILE A CA 1
ATOM 1571 C C . ILE A 1 188 ? -6.893 4.078 10.400 1.00 96.81 188 ILE A C 1
ATOM 1573 O O . ILE A 1 188 ? -6.721 4.207 9.190 1.00 96.81 188 ILE A O 1
ATOM 1577 N N . LEU A 1 189 ? -8.053 4.383 10.981 1.00 95.62 189 LEU A N 1
ATOM 1578 C CA . LEU A 1 189 ? -9.211 4.843 10.213 1.00 95.62 189 LEU A CA 1
ATOM 1579 C C . LEU A 1 189 ? -8.967 6.218 9.584 1.00 95.62 189 LEU A C 1
ATOM 1581 O O . LEU A 1 189 ? -9.313 6.433 8.423 1.00 95.62 189 LEU A O 1
ATOM 1585 N N . LYS A 1 190 ? -8.296 7.116 10.306 1.00 95.06 190 LYS A N 1
ATOM 1586 C CA . LYS A 1 190 ? -7.838 8.404 9.784 1.00 95.06 190 LYS A CA 1
ATOM 1587 C C . LYS A 1 190 ? -6.824 8.222 8.651 1.00 95.06 190 LYS A C 1
ATOM 1589 O O . LYS A 1 190 ? -6.949 8.871 7.617 1.00 95.06 190 LYS A O 1
ATOM 1594 N N . PHE A 1 191 ? -5.871 7.299 8.799 1.00 95.38 191 PHE A N 1
ATOM 1595 C CA . PHE A 1 191 ? -4.903 6.966 7.756 1.00 95.38 191 PHE A CA 1
ATOM 1596 C C . PHE A 1 191 ? -5.602 6.492 6.478 1.00 95.38 191 PHE A C 1
ATOM 1598 O O . PHE A 1 191 ? -5.308 7.016 5.405 1.00 95.38 191 PHE A O 1
ATOM 1605 N N . VAL A 1 192 ? -6.573 5.579 6.592 1.00 93.19 192 VAL A N 1
ATOM 1606 C CA . VAL A 1 192 ? -7.387 5.118 5.453 1.00 93.19 192 VAL A CA 1
ATOM 1607 C C . VAL A 1 192 ? -8.186 6.264 4.825 1.00 93.19 192 VAL A C 1
ATOM 1609 O O . VAL A 1 192 ? -8.325 6.302 3.607 1.00 93.19 192 VAL A O 1
ATOM 1612 N N . ASN A 1 193 ? -8.689 7.211 5.620 1.00 89.69 193 ASN A N 1
ATOM 1613 C CA . ASN A 1 193 ? -9.435 8.360 5.106 1.00 89.69 193 ASN A CA 1
ATOM 1614 C C . ASN A 1 193 ? -8.554 9.349 4.319 1.00 89.69 193 ASN A C 1
ATOM 1616 O O . ASN A 1 193 ? -8.983 9.898 3.307 1.00 89.69 193 ASN A O 1
ATOM 1620 N N . GLU A 1 194 ? -7.331 9.597 4.793 1.00 89.88 194 GLU A N 1
ATOM 1621 C CA . GLU A 1 194 ? -6.495 10.714 4.327 1.00 89.88 194 GLU A CA 1
ATOM 1622 C C . GLU A 1 194 ? -5.384 10.304 3.349 1.00 89.88 194 GLU A C 1
ATOM 1624 O O . GLU A 1 194 ? -4.955 11.123 2.538 1.00 89.88 194 GLU A O 1
ATOM 1629 N N . ASN A 1 195 ? -4.911 9.054 3.394 1.00 88.69 195 ASN A N 1
ATOM 1630 C CA . ASN A 1 195 ? -3.666 8.640 2.728 1.00 88.69 195 ASN A CA 1
ATOM 1631 C C . ASN A 1 195 ? -3.864 7.630 1.592 1.00 88.69 195 ASN A C 1
ATOM 1633 O O . ASN A 1 195 ? -2.912 6.955 1.202 1.00 88.69 195 ASN A O 1
ATOM 1637 N N . LEU A 1 196 ? -5.073 7.512 1.037 1.00 81.94 196 LEU A N 1
ATOM 1638 C CA . LEU A 1 196 ? -5.268 6.692 -0.162 1.00 81.94 196 LEU A CA 1
ATOM 1639 C C . LEU A 1 196 ? -4.384 7.208 -1.313 1.00 81.94 196 LEU A C 1
ATOM 1641 O O . LEU A 1 196 ? -4.302 8.425 -1.489 1.00 81.94 196 LEU A O 1
ATOM 1645 N N . PRO A 1 197 ? -3.749 6.318 -2.098 1.00 78.50 197 PRO A N 1
ATOM 1646 C CA . PRO A 1 197 ? -2.955 6.663 -3.278 1.00 78.50 197 PRO A CA 1
ATOM 1647 C C . PRO A 1 197 ? -3.599 7.742 -4.161 1.00 78.50 197 PRO A C 1
ATOM 1649 O O . PRO A 1 197 ? -4.817 7.753 -4.346 1.00 78.50 197 PRO A O 1
ATOM 1652 N N . ARG A 1 198 ? -2.793 8.650 -4.736 1.00 62.25 198 ARG A N 1
ATOM 1653 C CA . ARG A 1 198 ? -3.301 9.791 -5.530 1.00 62.25 198 ARG A CA 1
ATOM 1654 C C . ARG A 1 198 ? -4.087 9.353 -6.757 1.00 62.25 198 ARG A C 1
ATOM 1656 O O . ARG A 1 198 ? -5.062 10.011 -7.108 1.00 62.25 198 ARG A O 1
ATOM 1663 N N . ASP A 1 199 ? -3.725 8.224 -7.355 1.00 60.41 199 ASP A N 1
ATOM 1664 C CA . ASP A 1 199 ? -4.496 7.590 -8.426 1.00 60.41 199 ASP A CA 1
ATOM 1665 C C . ASP A 1 199 ? -5.824 6.995 -7.951 1.00 60.41 199 ASP A C 1
ATOM 1667 O O . ASP A 1 199 ? -6.589 6.504 -8.754 1.00 60.41 199 ASP A O 1
ATOM 1671 N N . TRP A 1 200 ? -6.154 7.027 -6.667 1.00 60.62 200 TRP A N 1
ATOM 1672 C CA . TRP A 1 200 ? -7.519 6.803 -6.186 1.00 60.62 200 TRP A CA 1
ATOM 1673 C C . TRP A 1 200 ? -8.174 8.124 -5.756 1.00 60.62 200 TRP A C 1
ATOM 1675 O O . TRP A 1 200 ? -9.388 8.200 -5.633 1.00 60.62 200 TRP A O 1
ATOM 1685 N N . GLN A 1 201 ? -7.404 9.203 -5.580 1.00 51.81 201 GLN A N 1
ATOM 1686 C CA . GLN A 1 201 ? -7.909 10.534 -5.219 1.00 51.81 201 GLN A CA 1
ATOM 1687 C C . GLN A 1 201 ? -8.257 11.409 -6.439 1.00 51.81 201 GLN A C 1
ATOM 1689 O O . GLN A 1 201 ? -9.261 12.118 -6.409 1.00 51.81 201 GLN A O 1
ATOM 1694 N N . LEU A 1 202 ? -7.483 11.347 -7.532 1.00 48.38 202 LEU A N 1
ATOM 1695 C CA . LEU A 1 202 ? -7.730 12.069 -8.799 1.00 48.38 202 LEU A CA 1
ATOM 1696 C C . LEU A 1 202 ? -9.034 11.632 -9.497 1.00 48.38 202 LEU A C 1
ATOM 1698 O O . LEU A 1 202 ? -9.552 12.334 -10.362 1.00 48.38 202 LEU A O 1
ATOM 1702 N N . TYR A 1 203 ? -9.595 10.499 -9.075 1.00 50.19 203 TYR A N 1
ATOM 1703 C CA . TYR A 1 203 ? -10.847 9.917 -9.558 1.00 50.19 203 TYR A CA 1
ATOM 1704 C C . TYR A 1 203 ? -12.090 10.497 -8.866 1.00 50.19 203 TYR A C 1
ATOM 1706 O O . TYR A 1 203 ? -13.212 10.170 -9.234 1.00 50.19 203 TYR A O 1
ATOM 1714 N N . ARG A 1 204 ? -11.905 11.424 -7.917 1.00 43.44 204 ARG A N 1
ATO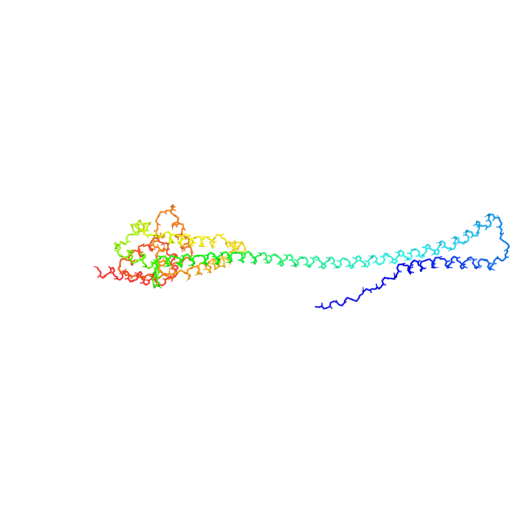M 1715 C CA . ARG A 1 204 ? -12.970 12.151 -7.204 1.00 43.44 204 ARG A CA 1
ATOM 1716 C C . ARG A 1 204 ? -13.668 13.230 -8.058 1.00 43.44 204 ARG A C 1
ATOM 1718 O O . ARG A 1 204 ? -14.537 13.924 -7.553 1.00 43.44 204 ARG A O 1
ATOM 1725 N N . ILE A 1 205 ? -13.266 13.400 -9.327 1.00 49.50 205 ILE A N 1
ATOM 1726 C CA . ILE A 1 205 ? -13.689 14.500 -10.222 1.00 49.50 205 ILE A CA 1
ATOM 1727 C C . ILE A 1 205 ? -14.606 14.016 -11.378 1.00 49.50 205 ILE A C 1
ATOM 1729 O O . ILE A 1 205 ? -15.179 14.840 -12.083 1.00 49.50 205 ILE A O 1
ATOM 1733 N N . ARG A 1 206 ? -14.805 12.700 -11.586 1.00 48.44 206 ARG A N 1
ATOM 1734 C CA . ARG A 1 206 ? -15.742 12.160 -12.604 1.00 48.44 206 ARG A CA 1
ATOM 1735 C C . ARG A 1 206 ? -16.912 11.416 -11.949 1.00 48.44 206 ARG A C 1
ATOM 1737 O O . ARG A 1 206 ? -16.682 10.452 -11.225 1.00 48.44 206 ARG A O 1
ATOM 1744 N N . GLU A 1 207 ? -18.145 11.827 -12.261 1.00 49.38 207 GLU A N 1
ATOM 1745 C CA . GLU A 1 207 ? -19.404 11.303 -11.688 1.00 49.38 207 GLU A CA 1
ATOM 1746 C C . GLU A 1 207 ? -19.578 9.776 -11.832 1.00 49.38 207 GLU A C 1
ATOM 1748 O O . GLU A 1 207 ? -20.104 9.136 -10.927 1.00 49.38 207 GLU A O 1
ATOM 1753 N N . ASP A 1 208 ? -19.054 9.157 -12.897 1.00 45.69 208 ASP A N 1
ATOM 1754 C CA . ASP A 1 208 ? -19.182 7.705 -13.132 1.00 45.69 208 ASP A CA 1
ATOM 1755 C C . ASP A 1 208 ? -18.260 6.821 -12.261 1.00 45.69 208 ASP A C 1
ATOM 1757 O O . ASP A 1 208 ? -18.417 5.600 -12.243 1.00 45.69 208 ASP A O 1
ATOM 1761 N N . TYR A 1 209 ? -17.288 7.398 -11.540 1.00 49.44 209 TYR A N 1
ATOM 1762 C CA . TYR A 1 209 ? -16.214 6.639 -10.867 1.00 49.44 209 TYR A CA 1
ATOM 1763 C C . TYR A 1 209 ? -16.071 6.897 -9.358 1.00 49.44 209 TYR A C 1
ATOM 1765 O O . TYR A 1 209 ? -15.236 6.276 -8.695 1.00 49.44 209 TYR A O 1
ATOM 1773 N N . GLU A 1 210 ? -16.943 7.721 -8.773 1.00 50.94 210 GLU A N 1
ATOM 1774 C CA . GLU A 1 210 ? -17.009 7.977 -7.324 1.00 50.94 210 GLU A CA 1
ATOM 1775 C C . GLU A 1 210 ? -17.271 6.688 -6.507 1.00 50.94 210 GLU A C 1
ATOM 1777 O O . GLU A 1 210 ? -16.834 6.542 -5.360 1.00 50.94 210 GLU A O 1
ATOM 1782 N N . MET A 1 211 ? -17.928 5.704 -7.137 1.00 54.19 211 MET A N 1
ATOM 1783 C CA . MET A 1 211 ? -18.198 4.385 -6.566 1.00 54.19 211 MET A CA 1
ATOM 1784 C C . MET A 1 211 ? -16.906 3.615 -6.245 1.00 54.19 211 MET A C 1
ATOM 1786 O O . MET A 1 211 ? -16.843 2.950 -5.214 1.00 54.19 211 MET A O 1
ATOM 1790 N N . ASP A 1 212 ? -15.863 3.714 -7.076 1.00 57.00 212 ASP A N 1
ATOM 1791 C CA . ASP A 1 212 ? -14.673 2.864 -6.951 1.00 57.00 212 ASP A CA 1
ATOM 1792 C C . ASP A 1 212 ? -13.759 3.309 -5.800 1.00 57.00 212 ASP A C 1
ATOM 1794 O O . ASP A 1 212 ? -13.302 2.499 -4.996 1.00 57.00 212 ASP A O 1
ATOM 1798 N N . VAL A 1 213 ? -13.581 4.615 -5.605 1.00 59.72 213 VAL A N 1
ATOM 1799 C CA . VAL A 1 213 ? -12.843 5.167 -4.450 1.00 59.72 213 VAL A CA 1
ATOM 1800 C C . VAL A 1 213 ? -13.539 4.808 -3.137 1.00 59.72 213 VAL A C 1
ATOM 1802 O O . VAL A 1 213 ? -12.908 4.350 -2.179 1.00 59.72 213 VAL A O 1
ATOM 1805 N N . LYS A 1 214 ? -14.869 4.949 -3.113 1.00 66.75 214 LYS A N 1
ATOM 1806 C CA . LYS A 1 214 ? -15.705 4.535 -1.985 1.00 66.75 214 LYS A CA 1
ATOM 1807 C C . LYS A 1 214 ? -15.601 3.028 -1.740 1.00 66.75 214 LYS A C 1
ATOM 1809 O O . LYS A 1 214 ? -15.596 2.610 -0.583 1.00 66.75 214 LYS A O 1
ATOM 1814 N N . ASN A 1 215 ? -15.450 2.219 -2.792 1.00 72.56 215 ASN A N 1
ATOM 1815 C CA . ASN A 1 215 ? -15.204 0.781 -2.680 1.00 72.56 215 ASN A CA 1
ATOM 1816 C C . ASN A 1 215 ? -13.832 0.475 -2.064 1.00 72.56 215 ASN A C 1
ATOM 1818 O O . ASN A 1 215 ? -13.756 -0.397 -1.198 1.00 72.56 215 ASN A O 1
ATOM 1822 N N . HIS A 1 216 ? -12.774 1.204 -2.430 1.00 78.19 216 HIS A N 1
ATOM 1823 C CA . HIS A 1 216 ? -11.438 1.027 -1.847 1.00 78.19 216 HIS A CA 1
ATOM 1824 C C . HIS A 1 216 ? -11.410 1.411 -0.363 1.00 78.19 216 HIS A C 1
ATOM 1826 O O . HIS A 1 216 ? -10.998 0.596 0.463 1.00 78.19 216 HIS A O 1
ATOM 1832 N N . MET A 1 217 ? -11.927 2.591 0.005 1.00 83.94 217 MET A N 1
ATOM 1833 C CA . MET A 1 217 ? -12.099 2.986 1.415 1.00 83.94 217 MET A CA 1
ATOM 1834 C C . MET A 1 217 ? -12.854 1.909 2.189 1.00 83.94 217 MET A C 1
ATOM 1836 O O . MET A 1 217 ? -12.373 1.408 3.205 1.00 83.94 217 MET A O 1
ATOM 1840 N N . LYS A 1 218 ? -14.018 1.507 1.665 1.00 86.44 218 LYS A N 1
ATOM 1841 C CA . LYS A 1 218 ? -14.881 0.504 2.287 1.00 86.44 218 LYS A CA 1
ATOM 1842 C C . LYS A 1 218 ? -14.190 -0.851 2.414 1.00 86.44 218 LYS A C 1
ATOM 1844 O O . LYS A 1 218 ? -14.398 -1.536 3.410 1.00 86.44 218 LYS A O 1
ATOM 1849 N N . ARG A 1 219 ? -13.352 -1.250 1.453 1.00 89.62 219 ARG A N 1
ATOM 1850 C CA . ARG A 1 219 ? -12.559 -2.486 1.526 1.00 89.62 219 ARG A CA 1
ATOM 1851 C C . ARG A 1 219 ? -11.645 -2.474 2.749 1.00 89.62 219 ARG A C 1
ATOM 1853 O O . ARG A 1 219 ? -11.717 -3.403 3.549 1.00 89.62 219 ARG A O 1
ATOM 1860 N N . TYR A 1 220 ? -10.831 -1.434 2.927 1.00 93.12 220 TYR A N 1
ATOM 1861 C CA . TYR A 1 220 ? -9.897 -1.361 4.056 1.00 93.12 220 TYR A CA 1
ATOM 1862 C C . TYR A 1 220 ? -10.612 -1.186 5.393 1.00 93.12 220 TYR A C 1
ATOM 1864 O O . TYR A 1 220 ? -10.287 -1.883 6.352 1.00 93.12 220 TYR A O 1
ATOM 1872 N N . THR A 1 221 ? -11.638 -0.338 5.469 1.00 93.44 221 THR A N 1
ATOM 1873 C CA . THR A 1 221 ? -12.393 -0.160 6.719 1.00 93.44 221 THR A CA 1
ATOM 1874 C C . THR A 1 221 ? -13.187 -1.405 7.098 1.00 93.44 221 THR A C 1
ATOM 1876 O O . THR A 1 221 ? -13.303 -1.704 8.284 1.00 93.44 221 THR A O 1
ATOM 1879 N N . ASN A 1 222 ? -13.648 -2.203 6.129 1.00 93.12 222 ASN A N 1
ATOM 1880 C CA . ASN A 1 222 ? -14.225 -3.522 6.393 1.00 93.12 222 ASN A CA 1
ATOM 1881 C C . ASN A 1 222 ? -13.207 -4.507 6.968 1.00 93.12 222 ASN A C 1
ATOM 1883 O O . ASN A 1 222 ? -13.569 -5.268 7.861 1.00 93.12 222 ASN A O 1
ATOM 1887 N N . ILE A 1 223 ? -11.960 -4.491 6.487 1.00 95.69 223 ILE A N 1
ATOM 1888 C CA . ILE A 1 223 ? -10.884 -5.320 7.049 1.00 95.69 223 ILE A CA 1
ATOM 1889 C C . ILE A 1 223 ? -10.644 -4.933 8.512 1.00 95.69 223 ILE A C 1
ATOM 1891 O O . ILE A 1 223 ? -10.659 -5.805 9.377 1.00 95.69 223 ILE A O 1
ATOM 1895 N N . VAL A 1 224 ? -10.510 -3.633 8.801 1.00 96.44 224 VAL A N 1
ATOM 1896 C CA . VAL A 1 224 ? -10.341 -3.132 10.178 1.00 96.44 224 VAL A CA 1
ATOM 1897 C C . VAL A 1 224 ? -11.543 -3.501 11.050 1.00 96.44 224 VAL A C 1
ATOM 1899 O O . VAL A 1 224 ? -11.394 -3.963 12.172 1.00 96.44 224 VAL A O 1
ATOM 1902 N N . ARG A 1 225 ? -12.766 -3.343 10.545 1.00 94.38 225 ARG A N 1
ATOM 1903 C CA . ARG A 1 225 ? -13.983 -3.707 11.278 1.00 94.38 225 ARG A CA 1
ATOM 1904 C C . ARG A 1 225 ? -14.047 -5.200 11.597 1.00 94.38 225 ARG A C 1
ATOM 1906 O O . ARG A 1 225 ? -14.464 -5.568 12.689 1.00 94.38 225 ARG A O 1
ATOM 1913 N N . ALA A 1 226 ? -13.641 -6.049 10.655 1.00 93.50 226 ALA A N 1
ATOM 1914 C CA . ALA A 1 226 ? -13.612 -7.497 10.832 1.00 93.50 226 ALA A CA 1
ATOM 1915 C C . ALA A 1 226 ? -12.528 -7.955 11.819 1.00 93.50 226 ALA A C 1
ATOM 1917 O O . ALA A 1 226 ? -12.677 -9.018 12.418 1.00 93.50 226 ALA A O 1
ATOM 1918 N N . SER A 1 227 ? -11.463 -7.170 12.010 1.00 91.75 227 SER A N 1
ATOM 1919 C CA . SER A 1 227 ? -10.408 -7.487 12.974 1.00 91.75 227 SER A CA 1
ATOM 1920 C C . SER A 1 227 ? -10.749 -7.109 14.416 1.00 91.75 227 SER A C 1
ATOM 1922 O O . SER A 1 227 ? -9.966 -7.424 15.301 1.00 91.75 227 SER A O 1
ATOM 1924 N N . ILE A 1 228 ? -11.870 -6.422 14.665 1.00 92.81 228 ILE A N 1
ATOM 1925 C CA . ILE A 1 228 ? -12.253 -5.948 16.001 1.00 92.81 228 ILE A CA 1
ATOM 1926 C C . ILE A 1 228 ? -13.332 -6.858 16.589 1.00 92.81 228 ILE A C 1
ATOM 1928 O O . ILE A 1 228 ? -14.330 -7.181 15.940 1.00 92.81 228 ILE A O 1
ATOM 1932 N N . SER A 1 229 ? -13.162 -7.237 17.855 1.00 91.81 229 SER A N 1
ATOM 1933 C CA . SER A 1 229 ? -14.143 -8.049 18.579 1.00 91.81 229 SER A CA 1
ATOM 1934 C C . SER A 1 229 ? -15.469 -7.309 18.823 1.00 91.81 229 SER A C 1
ATOM 1936 O O . SER A 1 229 ? -15.534 -6.082 18.900 1.00 91.81 229 SER A O 1
ATOM 1938 N N . GLN A 1 230 ? -16.566 -8.058 18.987 1.00 91.19 230 GLN A N 1
ATOM 1939 C CA . GLN A 1 230 ? -17.884 -7.467 19.270 1.00 91.19 230 GLN A CA 1
ATOM 1940 C C . GLN A 1 230 ? -17.894 -6.652 20.567 1.00 91.19 230 GLN A C 1
ATOM 1942 O O . GLN A 1 230 ? -18.563 -5.625 20.635 1.00 91.19 230 GLN A O 1
ATOM 1947 N N . ASP A 1 231 ? -17.144 -7.084 21.579 1.00 91.00 231 ASP A N 1
ATOM 1948 C CA . ASP A 1 231 ? -17.063 -6.368 22.848 1.00 91.00 231 ASP A CA 1
ATOM 1949 C C . ASP A 1 231 ? -16.273 -5.066 22.697 1.00 91.00 231 ASP A C 1
ATOM 1951 O O . ASP A 1 231 ? -16.747 -4.020 23.135 1.00 91.00 231 ASP A O 1
ATOM 1955 N N . ALA A 1 232 ? -15.154 -5.083 21.965 1.00 92.31 232 ALA A N 1
ATOM 1956 C CA . ALA A 1 232 ? -14.429 -3.863 21.617 1.00 92.31 232 ALA A CA 1
ATOM 1957 C C . ALA A 1 232 ? -15.293 -2.879 20.807 1.00 92.31 232 ALA A C 1
ATOM 1959 O O . ALA A 1 232 ? -15.231 -1.677 21.054 1.00 92.31 232 ALA A O 1
ATOM 1960 N N . LEU A 1 233 ? -16.143 -3.359 19.886 1.00 93.81 233 LEU A N 1
ATOM 1961 C CA . LEU A 1 233 ? -17.075 -2.495 19.146 1.00 93.81 233 LEU A CA 1
ATOM 1962 C C . LEU A 1 233 ? -18.149 -1.865 20.047 1.00 93.81 233 LEU A C 1
ATOM 1964 O O . LEU A 1 233 ? -18.486 -0.700 19.847 1.00 93.81 233 LEU A O 1
ATOM 1968 N N . LYS A 1 234 ? -18.683 -2.590 21.038 1.00 91.56 234 LYS A N 1
ATOM 1969 C CA . LYS A 1 234 ? -19.635 -2.017 22.011 1.00 91.56 234 LYS A CA 1
ATOM 1970 C C . LYS A 1 234 ? -18.962 -0.951 22.869 1.00 91.56 234 LYS A C 1
ATOM 1972 O O . LYS A 1 234 ? -19.518 0.127 23.046 1.00 91.56 234 LYS A O 1
ATOM 1977 N N . VAL A 1 235 ? -17.753 -1.231 23.356 1.00 90.50 235 VAL A N 1
ATOM 1978 C CA . VAL A 1 235 ? -16.960 -0.260 24.121 1.00 90.50 235 VAL A CA 1
ATOM 1979 C C . VAL A 1 235 ? -16.653 0.974 23.268 1.00 90.50 235 VAL A C 1
ATOM 1981 O O . VAL A 1 235 ? -16.809 2.095 23.743 1.00 90.50 235 VAL A O 1
ATOM 1984 N N . LEU A 1 236 ? -16.301 0.790 21.992 1.00 93.56 236 LEU A N 1
ATOM 1985 C CA . LEU A 1 236 ? -16.094 1.886 21.046 1.00 93.56 236 LEU A CA 1
ATOM 1986 C C . LEU A 1 236 ? -17.357 2.736 20.860 1.00 93.56 236 LEU A C 1
ATOM 1988 O O . LEU A 1 236 ? -17.268 3.961 20.872 1.00 93.56 236 LEU A O 1
ATOM 1992 N N . LEU A 1 237 ? -18.525 2.098 20.715 1.00 93.12 237 LEU A N 1
ATOM 1993 C CA . LEU A 1 237 ? -19.809 2.792 20.595 1.00 93.12 237 LEU A CA 1
ATOM 1994 C C . LEU A 1 237 ? -20.074 3.680 21.819 1.00 93.12 237 LEU A C 1
ATOM 1996 O O . LEU A 1 237 ? -20.387 4.859 21.656 1.00 93.12 237 LEU A O 1
ATOM 2000 N N . LEU A 1 238 ? -19.920 3.120 23.024 1.00 89.38 238 LEU A N 1
ATOM 2001 C CA . LEU A 1 238 ? -20.111 3.838 24.289 1.00 89.38 238 LEU A CA 1
ATOM 2002 C C . LEU A 1 238 ? -19.104 4.981 24.446 1.00 89.38 238 LEU A C 1
ATOM 2004 O O . LEU A 1 238 ? -19.437 6.051 24.937 1.00 89.38 238 LEU A O 1
ATOM 2008 N N . ARG A 1 239 ? -17.862 4.777 24.009 1.00 87.06 239 ARG A N 1
ATOM 2009 C CA . ARG A 1 239 ? -16.800 5.771 24.156 1.00 87.06 239 ARG A CA 1
ATOM 2010 C C . ARG A 1 239 ? -16.961 6.956 23.206 1.00 87.06 239 ARG A C 1
ATOM 2012 O O . ARG A 1 239 ? -16.747 8.099 23.601 1.00 87.06 239 ARG A O 1
ATOM 2019 N N . CYS A 1 240 ? -17.349 6.693 21.961 1.00 90.38 240 CYS A N 1
ATOM 2020 C CA . CYS A 1 240 ? -17.514 7.720 20.934 1.00 90.38 240 CYS A CA 1
ATOM 2021 C C . CYS A 1 240 ? -18.913 8.372 20.935 1.00 90.38 240 CYS A C 1
ATOM 2023 O O . CYS A 1 240 ? -19.214 9.159 20.042 1.00 90.38 240 CYS A O 1
ATOM 2025 N N . SER A 1 241 ? -19.771 8.110 21.931 1.00 86.44 241 SER A N 1
ATOM 2026 C CA . SER A 1 241 ? -21.113 8.713 22.028 1.00 86.44 241 SER A CA 1
ATOM 2027 C C . SER A 1 241 ? -21.122 10.166 22.534 1.00 86.44 241 SER A C 1
ATOM 2029 O O . SER A 1 241 ? -22.195 10.723 22.754 1.00 86.44 241 SER A O 1
ATOM 2031 N N . THR A 1 242 ? -19.954 10.795 22.708 1.00 82.69 242 THR A N 1
ATOM 2032 C CA . THR A 1 242 ? -19.798 12.181 23.186 1.00 82.69 242 THR A CA 1
ATOM 2033 C C . THR A 1 242 ? -20.562 13.197 22.331 1.00 82.69 242 THR A C 1
ATOM 2035 O O . THR A 1 242 ? -20.565 13.132 21.104 1.00 82.69 242 THR A O 1
ATOM 2038 N N . THR A 1 243 ? -21.206 14.174 22.960 1.00 79.19 243 THR A N 1
ATOM 2039 C CA . THR A 1 243 ? -21.867 15.301 22.278 1.00 79.19 243 THR A CA 1
ATOM 2040 C C . THR A 1 243 ? -20.950 16.513 22.108 1.00 79.19 243 THR A C 1
ATOM 2042 O O . THR A 1 243 ? -21.286 17.416 21.350 1.00 79.19 243 THR A O 1
ATOM 2045 N N . SER A 1 244 ? -19.781 16.521 22.755 1.00 83.06 244 SER A N 1
ATOM 2046 C CA . SER A 1 244 ? -18.833 17.639 22.715 1.00 83.06 244 SER A CA 1
ATOM 2047 C C . SER A 1 244 ? -18.008 17.634 21.428 1.00 83.06 244 SER A C 1
ATOM 2049 O O . SER A 1 244 ? -17.244 16.698 21.201 1.00 83.06 244 SER A O 1
ATOM 2051 N N . GLU A 1 245 ? -18.125 18.679 20.604 1.00 82.81 245 GLU A N 1
ATOM 2052 C CA . GLU A 1 245 ? -17.428 18.779 19.308 1.00 82.81 245 GLU A CA 1
ATOM 2053 C C . GLU A 1 245 ? -15.900 18.909 19.432 1.00 82.81 245 GLU A C 1
ATOM 2055 O O . GLU A 1 245 ? -15.160 18.484 18.539 1.00 82.81 245 GLU A O 1
ATOM 2060 N N . ASP A 1 246 ? -15.421 19.445 20.557 1.00 82.19 246 ASP A N 1
ATOM 2061 C CA . ASP A 1 246 ? -13.993 19.632 20.835 1.00 82.19 246 ASP A CA 1
ATOM 2062 C C . ASP A 1 246 ? -13.275 18.320 21.204 1.00 82.19 246 ASP A C 1
ATOM 2064 O O . ASP A 1 246 ? -12.043 18.251 21.224 1.00 82.19 246 ASP A O 1
ATOM 2068 N N . ASP A 1 247 ? -14.030 17.253 21.473 1.00 82.81 247 ASP A N 1
ATOM 2069 C CA . ASP A 1 247 ? -13.508 15.951 21.876 1.00 82.81 247 ASP A CA 1
ATOM 2070 C C . ASP A 1 247 ? -12.937 15.168 20.673 1.00 82.81 247 ASP A C 1
ATOM 2072 O O . ASP A 1 247 ? -13.549 15.059 19.605 1.00 82.81 247 ASP A O 1
ATOM 2076 N N . LEU A 1 248 ? -11.767 14.542 20.845 1.00 84.81 248 LEU A N 1
ATOM 2077 C CA . LEU A 1 248 ? -11.189 13.621 19.858 1.00 84.81 248 LEU A CA 1
ATOM 2078 C C . LEU A 1 248 ? -12.194 12.532 19.452 1.00 84.81 248 LEU A C 1
ATOM 2080 O O . LEU A 1 248 ? -12.295 12.182 18.272 1.00 84.81 248 LEU A O 1
ATOM 2084 N N . PHE A 1 249 ? -12.953 12.015 20.418 1.00 86.94 249 PHE A N 1
ATOM 2085 C CA . PHE A 1 249 ? -13.922 10.946 20.199 1.00 86.94 249 PHE A CA 1
ATOM 2086 C C . PHE A 1 249 ? -15.152 11.409 19.401 1.00 86.94 249 PHE A C 1
ATOM 2088 O O . PHE A 1 249 ? -15.803 10.582 18.762 1.00 86.94 249 PHE A O 1
ATOM 2095 N N . PHE A 1 250 ? -15.418 12.718 19.321 1.00 89.44 250 PHE A N 1
ATOM 2096 C CA . PHE A 1 250 ? -16.432 13.274 18.422 1.00 89.44 250 PHE A CA 1
ATOM 2097 C C . PHE A 1 250 ? -15.982 13.200 16.960 1.00 89.44 250 PHE A C 1
ATOM 2099 O O . PHE A 1 250 ? -16.714 12.713 16.096 1.00 89.44 250 PHE A O 1
ATOM 2106 N N . LYS A 1 251 ? -14.736 13.598 16.671 1.00 91.12 251 LYS A N 1
ATOM 2107 C CA . LYS A 1 251 ? -14.146 13.442 15.325 1.00 91.12 251 LYS A CA 1
ATOM 2108 C C . LYS A 1 251 ? -14.072 11.972 14.928 1.00 91.12 251 LYS A C 1
ATOM 2110 O O . LYS A 1 251 ? -14.336 11.616 13.781 1.00 91.12 251 LYS A O 1
ATOM 2115 N N . TYR A 1 252 ? -13.766 11.115 15.897 1.00 94.06 252 TYR A N 1
ATOM 2116 C CA . TYR A 1 252 ? -13.778 9.676 15.704 1.00 94.06 252 TYR A CA 1
ATOM 2117 C C . TYR A 1 252 ? -15.182 9.163 15.347 1.00 94.06 252 TYR A C 1
ATOM 2119 O O . TYR A 1 252 ? -15.339 8.444 14.360 1.00 94.06 252 TYR A O 1
ATOM 2127 N N . ARG A 1 253 ? -16.230 9.592 16.057 1.00 93.50 253 ARG A N 1
ATOM 2128 C CA . ARG A 1 253 ? -17.616 9.259 15.702 1.00 93.50 253 ARG A CA 1
ATOM 2129 C C . ARG A 1 253 ? -17.965 9.615 14.257 1.00 93.50 253 ARG A C 1
ATOM 2131 O O . ARG A 1 253 ? -18.640 8.824 13.594 1.00 93.50 253 ARG A O 1
ATOM 2138 N N . ASN A 1 254 ? -17.517 10.766 13.764 1.00 91.75 254 ASN A N 1
ATOM 2139 C CA . ASN A 1 254 ? -17.794 11.176 12.385 1.00 91.75 254 ASN A CA 1
ATOM 2140 C C . ASN A 1 254 ? -17.166 10.196 11.383 1.00 91.75 254 ASN A C 1
ATOM 2142 O O . ASN A 1 254 ? -17.873 9.672 10.526 1.00 91.75 254 ASN A O 1
ATOM 2146 N N . LEU A 1 255 ? -15.899 9.814 11.582 1.00 92.81 255 LEU A N 1
ATOM 2147 C CA . LEU A 1 255 ? -15.258 8.773 10.765 1.00 92.81 255 LEU A CA 1
ATOM 2148 C C . LEU A 1 255 ? -15.995 7.428 10.843 1.00 92.81 255 LEU A C 1
ATOM 2150 O O . LEU A 1 255 ? -16.218 6.774 9.826 1.00 92.81 255 L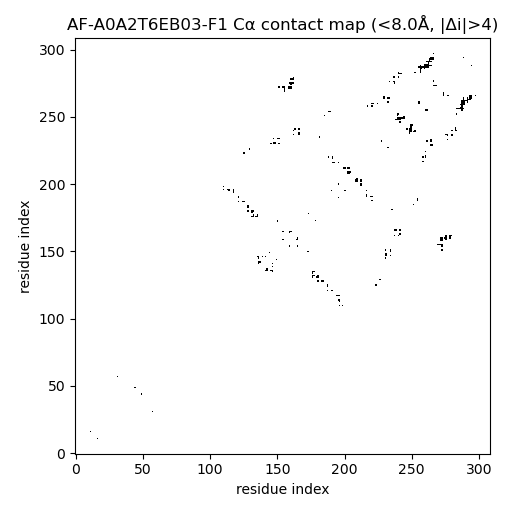EU A O 1
ATOM 2154 N N . LEU A 1 256 ? -16.404 7.004 12.043 1.00 94.50 256 LEU A N 1
ATOM 2155 C CA . LEU A 1 256 ? -17.168 5.763 12.228 1.00 94.50 256 LEU A CA 1
ATOM 2156 C C . LEU A 1 256 ? -18.510 5.806 11.485 1.00 94.50 256 LEU A C 1
ATOM 2158 O O . LEU A 1 256 ? -18.962 4.788 10.953 1.00 94.50 256 LEU A O 1
ATOM 2162 N N . THR A 1 257 ? -19.125 6.988 11.422 1.00 92.25 257 THR A N 1
ATOM 2163 C CA . THR A 1 257 ? -20.367 7.236 10.690 1.00 92.25 257 THR A CA 1
ATOM 2164 C C . THR A 1 257 ? -20.158 7.116 9.187 1.00 92.25 257 THR A C 1
ATOM 2166 O O . THR A 1 257 ? -20.891 6.370 8.529 1.00 92.25 257 THR A O 1
ATOM 2169 N N . ASP A 1 258 ? -19.135 7.783 8.656 1.00 89.56 258 ASP A N 1
ATOM 2170 C CA . ASP A 1 258 ? -18.807 7.774 7.228 1.00 89.56 258 ASP A CA 1
ATOM 2171 C C . ASP A 1 258 ? -18.495 6.357 6.735 1.00 89.56 258 ASP A C 1
ATOM 2173 O O . ASP A 1 258 ? -18.934 5.936 5.659 1.00 89.56 258 ASP A O 1
ATOM 2177 N N . PHE A 1 259 ? -17.814 5.573 7.571 1.00 91.25 259 PHE A N 1
ATOM 2178 C CA . PHE A 1 259 ? -17.450 4.192 7.272 1.00 91.25 259 PHE A CA 1
ATOM 2179 C C . PHE A 1 259 ? -18.520 3.156 7.603 1.00 91.25 259 PHE A C 1
ATOM 2181 O O . PHE A 1 259 ? -18.306 1.973 7.333 1.00 91.25 259 PHE A O 1
ATOM 2188 N N . ARG A 1 260 ? -19.676 3.566 8.142 1.00 92.81 260 ARG A N 1
ATOM 2189 C CA . ARG A 1 260 ? -20.760 2.652 8.555 1.00 92.81 260 ARG A CA 1
ATOM 2190 C C . ARG A 1 260 ? -20.251 1.548 9.488 1.00 92.81 260 ARG A C 1
ATOM 2192 O O . ARG A 1 260 ? -20.591 0.370 9.357 1.00 92.81 260 ARG A O 1
ATOM 2199 N N . PHE A 1 261 ? -19.364 1.928 10.403 1.00 94.69 261 PHE A N 1
ATOM 2200 C CA . PHE A 1 261 ? -18.495 0.991 11.104 1.00 94.69 261 PHE A CA 1
ATOM 2201 C C . PHE A 1 261 ? -19.249 0.025 12.036 1.00 94.69 261 PHE A C 1
ATOM 2203 O O . PHE A 1 261 ? -18.764 -1.065 12.330 1.00 94.69 261 PHE A O 1
ATOM 2210 N N . PHE A 1 262 ? -20.472 0.366 12.448 1.00 95.12 262 PHE A N 1
ATOM 2211 C CA . PHE A 1 262 ? -21.312 -0.461 13.318 1.00 95.12 262 PHE A CA 1
ATOM 2212 C C . PHE A 1 262 ? -22.339 -1.316 12.557 1.00 95.12 262 PHE A C 1
ATOM 2214 O O . PHE A 1 262 ? -23.229 -1.905 13.168 1.00 95.12 262 PHE A O 1
ATOM 2221 N N . GLU A 1 263 ? -22.213 -1.459 11.232 1.00 93.00 263 GLU A N 1
ATOM 2222 C CA . GLU A 1 263 ? -23.167 -2.213 10.399 1.00 93.00 263 GLU A CA 1
ATOM 2223 C C . GLU A 1 263 ? -23.361 -3.685 10.816 1.00 93.00 263 GLU A C 1
ATOM 2225 O O . GLU A 1 263 ? -24.402 -4.284 10.548 1.00 93.00 263 GLU A O 1
ATOM 2230 N N . HIS A 1 264 ? -22.380 -4.292 11.491 1.00 91.62 264 HIS A N 1
ATOM 2231 C CA . HIS A 1 264 ? -22.472 -5.669 12.007 1.00 91.62 264 HIS A CA 1
ATOM 2232 C C . HIS A 1 264 ? -22.350 -5.740 13.535 1.00 91.62 264 HIS A C 1
ATOM 2234 O O . HIS A 1 264 ? -22.016 -6.793 14.086 1.00 91.62 264 HIS A O 1
ATOM 2240 N N . LEU A 1 265 ? -22.596 -4.624 14.226 1.00 92.56 265 LEU A N 1
ATOM 2241 C CA . LEU A 1 265 ? -22.641 -4.601 15.681 1.00 92.56 265 LEU A CA 1
ATOM 2242 C C . LEU A 1 265 ? -23.872 -5.367 16.169 1.00 92.56 265 LEU A C 1
ATOM 2244 O O . LEU A 1 265 ? -24.999 -5.064 15.779 1.00 92.56 265 LEU A O 1
ATOM 2248 N N . LYS A 1 266 ? -23.656 -6.346 17.046 1.00 90.12 266 LYS A N 1
ATOM 2249 C CA . LYS A 1 266 ? -24.730 -7.077 17.717 1.00 90.12 266 LYS A CA 1
ATOM 2250 C C . LYS A 1 266 ? -25.100 -6.365 19.014 1.00 90.12 266 LYS A C 1
ATOM 2252 O O . LYS A 1 266 ? -24.310 -6.331 19.957 1.00 90.12 266 LYS A O 1
ATOM 2257 N N . PHE A 1 267 ? -26.342 -5.900 19.097 1.00 82.00 267 PHE A N 1
ATOM 2258 C CA . PHE A 1 267 ? -26.924 -5.257 20.281 1.00 82.00 267 PHE A CA 1
ATOM 2259 C C . PHE A 1 267 ? -27.365 -6.289 21.333 1.00 82.00 267 PHE A C 1
ATOM 2261 O O . PHE A 1 267 ? -28.518 -6.338 21.752 1.00 82.00 267 PHE A O 1
ATOM 2268 N N . ARG A 1 268 ? -26.446 -7.181 21.724 1.00 73.31 268 ARG A N 1
ATOM 2269 C CA . ARG A 1 268 ? -26.666 -8.177 22.783 1.00 73.31 268 ARG A CA 1
ATOM 2270 C C . ARG A 1 268 ? -25.889 -7.796 24.039 1.00 73.31 268 ARG A C 1
ATOM 2272 O O . ARG A 1 268 ? -24.692 -7.510 23.964 1.00 73.31 268 ARG A O 1
ATOM 2279 N N . GLY A 1 269 ? -26.562 -7.883 25.178 1.00 65.50 269 GLY A N 1
ATOM 2280 C CA . GLY A 1 269 ? -26.015 -7.683 26.516 1.00 65.50 269 GLY A CA 1
ATOM 2281 C C . GLY A 1 269 ? -26.975 -8.250 27.559 1.00 65.50 269 GLY A C 1
ATOM 2282 O O . GLY A 1 269 ? -27.975 -8.874 27.202 1.00 65.50 269 GLY A O 1
ATOM 2283 N N . ASN A 1 270 ? -26.681 -8.014 28.830 1.00 61.72 270 ASN A N 1
ATOM 2284 C CA . ASN A 1 270 ? -27.594 -8.293 29.933 1.00 61.72 270 ASN A CA 1
ATOM 2285 C C . ASN A 1 270 ? -28.049 -6.966 30.552 1.00 61.72 270 ASN A C 1
ATOM 2287 O O . ASN A 1 270 ? -27.466 -5.926 30.261 1.00 61.72 270 ASN A O 1
ATOM 2291 N N . GLY A 1 271 ? -29.119 -7.016 31.352 1.00 67.50 271 GLY A N 1
ATOM 2292 C CA . GLY A 1 271 ? -29.460 -5.945 32.290 1.00 67.50 271 GLY A CA 1
ATOM 2293 C C . GLY A 1 271 ? -29.517 -4.538 31.691 1.00 67.50 271 GLY A C 1
ATOM 2294 O O . GLY A 1 271 ? -30.260 -4.281 30.738 1.00 67.50 271 GLY A O 1
ATOM 2295 N N . GLU A 1 272 ? -28.754 -3.635 32.301 1.00 69.94 272 GLU A N 1
ATOM 2296 C CA . GLU A 1 272 ? -28.739 -2.203 32.002 1.00 69.94 272 GLU A CA 1
ATOM 2297 C C . GLU A 1 272 ? -27.708 -1.829 30.937 1.00 69.94 272 GLU A C 1
ATOM 2299 O O . GLU A 1 272 ? -27.906 -0.832 30.244 1.00 69.94 272 GLU A O 1
ATOM 2304 N N . LEU A 1 273 ? -26.699 -2.673 30.694 1.00 74.44 273 LEU A N 1
ATOM 2305 C CA . LEU A 1 273 ? -25.752 -2.502 29.588 1.00 74.44 273 LEU A CA 1
ATOM 2306 C C . LEU A 1 273 ? -26.461 -2.386 28.230 1.00 74.44 273 LEU A C 1
ATOM 2308 O O . LEU A 1 273 ? -26.045 -1.613 27.368 1.00 74.44 273 LEU A O 1
ATOM 2312 N N . ILE A 1 274 ? -27.553 -3.131 28.030 1.00 79.88 274 ILE A N 1
ATOM 2313 C CA . ILE A 1 274 ? -28.393 -2.989 26.832 1.00 79.88 274 ILE A CA 1
ATOM 2314 C C . ILE A 1 274 ? -28.954 -1.562 26.715 1.00 79.88 274 ILE A C 1
ATOM 2316 O O . ILE A 1 274 ? -29.002 -1.014 25.613 1.00 79.88 274 ILE A O 1
ATOM 2320 N N . GLY A 1 275 ? -29.379 -0.977 27.836 1.00 80.38 275 GLY A N 1
ATOM 2321 C CA . GLY A 1 275 ? -29.894 0.387 27.903 1.00 80.38 275 GLY A CA 1
ATOM 2322 C C . GLY A 1 275 ? -28.826 1.408 27.526 1.00 80.38 275 GLY A C 1
ATOM 2323 O O . GLY A 1 275 ? -29.071 2.226 26.643 1.00 80.38 275 GLY A O 1
ATOM 2324 N N . SER A 1 276 ? -27.629 1.312 28.108 1.00 82.88 276 SER A N 1
ATOM 2325 C CA . SER A 1 276 ? -26.530 2.241 27.809 1.00 82.88 276 SER A CA 1
ATOM 2326 C C . SER A 1 276 ? -26.064 2.131 26.354 1.00 82.88 276 SER A C 1
ATOM 2328 O O . SER A 1 276 ? -25.785 3.138 25.709 1.00 82.88 276 SER A O 1
ATOM 2330 N N . ILE A 1 277 ? -26.019 0.914 25.793 1.00 86.50 277 ILE A N 1
ATOM 2331 C CA . ILE A 1 277 ? -25.705 0.700 24.369 1.00 86.50 277 ILE A CA 1
ATOM 2332 C C . ILE A 1 277 ? -26.782 1.332 23.476 1.00 86.50 277 ILE A C 1
ATOM 2334 O O . ILE A 1 277 ? -26.446 1.940 22.456 1.00 86.50 277 ILE A O 1
ATOM 2338 N N . PHE A 1 278 ? -28.064 1.198 23.835 1.00 85.19 278 PHE A N 1
ATOM 2339 C CA . PHE A 1 278 ? -29.150 1.833 23.090 1.00 85.19 278 PHE A CA 1
ATOM 2340 C C . PHE A 1 278 ? -29.028 3.351 23.127 1.00 85.19 278 PHE A C 1
ATOM 2342 O O . PHE A 1 278 ? -29.019 3.979 22.072 1.00 85.19 278 PHE A O 1
ATOM 2349 N N . GLU A 1 279 ? -28.877 3.935 24.312 1.00 85.75 279 GLU A N 1
ATOM 2350 C CA . GLU A 1 279 ? -28.737 5.380 24.455 1.00 85.75 279 GLU A CA 1
ATOM 2351 C C . GLU A 1 279 ? -27.518 5.893 23.679 1.00 85.75 279 GLU A C 1
ATOM 2353 O O . GLU A 1 279 ? -27.635 6.839 22.901 1.00 85.75 279 GLU A O 1
ATOM 2358 N N . ALA A 1 280 ? -26.380 5.197 23.764 1.00 88.25 280 ALA A N 1
ATOM 2359 C CA . ALA A 1 280 ? -25.187 5.571 23.011 1.00 88.25 280 ALA A CA 1
ATOM 2360 C C . ALA A 1 280 ? -25.439 5.541 21.507 1.00 88.25 280 ALA A C 1
ATOM 2362 O O . ALA A 1 280 ? -24.966 6.429 20.804 1.00 88.25 280 ALA A O 1
ATOM 2363 N N . SER A 1 281 ? -26.206 4.564 21.010 1.00 89.62 281 SER A N 1
ATOM 2364 C CA . SER A 1 281 ? -26.544 4.463 19.588 1.00 89.62 281 SER A CA 1
ATOM 2365 C C . SER A 1 281 ? -27.366 5.648 19.072 1.00 89.62 281 SER A C 1
ATOM 2367 O O . SER A 1 281 ? -27.211 6.018 17.908 1.00 89.62 281 SER A O 1
ATOM 2369 N N . LEU A 1 282 ? -28.168 6.292 19.931 1.00 88.50 282 LEU A N 1
ATOM 2370 C CA . LEU A 1 282 ? -28.955 7.478 19.573 1.00 88.50 282 LEU A CA 1
ATOM 2371 C C . LEU A 1 282 ? -28.074 8.704 19.301 1.00 88.50 282 LEU A C 1
ATOM 2373 O O . LEU A 1 282 ? -28.467 9.574 18.527 1.00 88.50 282 LEU A O 1
ATOM 2377 N N . ASN A 1 283 ? -26.862 8.743 19.863 1.00 89.25 283 ASN A N 1
ATOM 2378 C CA . ASN A 1 283 ? -25.900 9.824 19.634 1.00 89.25 283 ASN A CA 1
ATOM 2379 C C . ASN A 1 283 ? -25.150 9.686 18.295 1.00 89.25 283 ASN A C 1
ATOM 2381 O O . ASN A 1 283 ? -24.254 10.482 18.014 1.00 89.25 283 ASN A O 1
ATOM 2385 N N . TYR A 1 284 ? -25.465 8.685 17.469 1.00 91.19 284 TYR A N 1
ATOM 2386 C CA . TYR A 1 284 ? -24.871 8.496 16.145 1.00 91.19 284 TYR A CA 1
ATOM 2387 C C . TYR A 1 284 ? -25.892 8.767 15.049 1.00 91.19 284 TYR A C 1
ATOM 2389 O O . TYR A 1 284 ? -27.071 8.435 15.156 1.00 91.19 284 TYR A O 1
ATOM 2397 N N . HIS A 1 285 ? -25.416 9.289 13.920 1.00 91.38 285 HIS A N 1
ATOM 2398 C CA . HIS A 1 285 ? -26.235 9.314 12.718 1.00 91.38 285 HIS A CA 1
ATOM 2399 C C . HIS A 1 285 ? -26.518 7.876 12.249 1.00 91.38 285 HIS A C 1
ATOM 2401 O O . HIS A 1 285 ? -25.616 7.034 12.234 1.00 91.38 285 HIS A O 1
ATOM 2407 N N . LYS A 1 286 ? -27.742 7.596 11.776 1.00 88.19 286 LYS A N 1
ATOM 2408 C CA . LYS A 1 286 ? -28.176 6.245 11.351 1.00 88.19 286 LYS A CA 1
ATOM 2409 C C . LYS A 1 286 ? -27.239 5.585 10.331 1.00 88.19 286 LYS A C 1
ATOM 2411 O O . LYS A 1 286 ? -27.098 4.365 10.323 1.00 88.19 286 LYS A O 1
ATOM 2416 N N . CYS A 1 287 ? -26.550 6.383 9.507 1.00 89.56 287 CYS A N 1
ATOM 2417 C CA . CYS A 1 287 ? -25.537 5.892 8.564 1.00 89.56 287 CYS A CA 1
ATOM 2418 C C . CYS A 1 287 ? -24.424 5.072 9.227 1.00 89.56 287 CYS A C 1
ATOM 2420 O O . CYS A 1 287 ? -23.948 4.133 8.594 1.00 89.56 287 CYS A O 1
ATOM 2422 N N . ALA A 1 288 ? -24.055 5.357 10.482 1.00 91.81 288 ALA A N 1
ATOM 2423 C CA . ALA A 1 288 ? -23.035 4.605 11.215 1.00 91.81 288 ALA A CA 1
ATOM 2424 C C . ALA A 1 288 ? -23.356 3.105 11.315 1.00 91.81 288 ALA A C 1
ATOM 2426 O O . ALA A 1 288 ? -22.448 2.280 11.410 1.00 91.81 288 ALA A O 1
ATOM 2427 N N . PHE A 1 289 ? -24.639 2.749 11.228 1.00 93.31 289 PHE A N 1
ATOM 2428 C CA . PHE A 1 289 ? -25.133 1.377 11.284 1.00 93.31 289 PHE A CA 1
ATOM 2429 C C . PHE A 1 289 ? -25.468 0.792 9.906 1.00 93.31 289 PHE A C 1
ATOM 2431 O O . PHE A 1 289 ? -25.890 -0.359 9.829 1.00 93.31 289 PHE A O 1
ATOM 2438 N N . GLY A 1 290 ? -25.275 1.533 8.811 1.00 88.50 290 GLY A N 1
ATOM 2439 C CA . GLY A 1 290 ? -25.507 1.045 7.448 1.00 88.50 290 GLY A CA 1
ATOM 2440 C C . GLY A 1 290 ? -26.851 0.328 7.282 1.00 88.50 290 GLY A C 1
ATOM 2441 O O . GLY A 1 290 ? -27.894 0.861 7.654 1.00 88.50 290 GLY A O 1
ATOM 2442 N N . ASN A 1 291 ? -26.821 -0.894 6.742 1.00 88.81 291 ASN A N 1
ATOM 2443 C CA . ASN A 1 291 ? -28.003 -1.748 6.597 1.00 88.81 291 ASN A CA 1
ATOM 2444 C C . ASN A 1 291 ? -28.136 -2.784 7.732 1.00 88.81 291 ASN A C 1
ATOM 2446 O O . ASN A 1 291 ? -28.624 -3.891 7.499 1.00 88.81 291 ASN A O 1
ATOM 2450 N N . SER A 1 292 ? -27.690 -2.455 8.950 1.00 90.06 292 SER A N 1
ATOM 2451 C CA . SER A 1 292 ? -27.666 -3.384 10.086 1.00 90.06 292 SER A CA 1
ATOM 2452 C C . SER A 1 292 ? -29.037 -4.005 10.364 1.00 90.06 292 SER A C 1
ATOM 2454 O O . SER A 1 292 ? -29.986 -3.326 10.759 1.00 90.06 292 SER A O 1
ATOM 2456 N N . HIS A 1 293 ? -29.123 -5.327 10.205 1.00 88.69 293 HIS A N 1
ATOM 2457 C CA . HIS A 1 293 ? -30.279 -6.110 10.647 1.00 88.69 293 HIS A CA 1
ATOM 2458 C C . HIS A 1 293 ? -30.392 -6.116 12.177 1.00 88.69 293 HIS A C 1
ATOM 2460 O O . HIS A 1 293 ? -31.489 -6.058 12.720 1.00 88.69 293 HIS A O 1
ATOM 2466 N N . TYR A 1 294 ? -29.251 -6.112 12.870 1.00 86.00 294 TYR A N 1
ATOM 2467 C CA . TYR A 1 294 ? -29.193 -6.157 14.328 1.00 86.00 294 TYR A CA 1
ATOM 2468 C C . TYR A 1 294 ? -29.786 -4.908 14.979 1.00 86.00 294 TYR A C 1
ATOM 2470 O O . TYR A 1 294 ? -30.428 -5.028 16.017 1.00 86.00 294 TYR A O 1
ATOM 2478 N N . LEU A 1 295 ?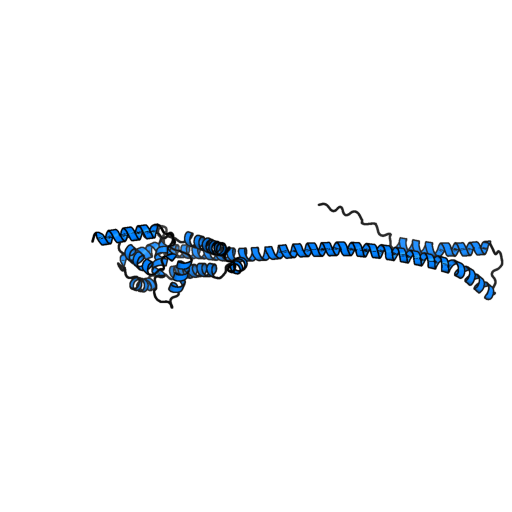 -29.589 -3.724 14.384 1.00 86.56 295 LEU A N 1
ATOM 2479 C CA . LEU A 1 295 ? -30.197 -2.495 14.900 1.00 86.56 295 LEU A CA 1
ATOM 2480 C C . LEU A 1 295 ? -31.725 -2.554 14.775 1.00 86.56 295 LEU A C 1
ATOM 2482 O O . LEU A 1 295 ? -32.420 -2.241 15.732 1.00 86.56 295 LEU A O 1
ATOM 2486 N N . LYS A 1 296 ? -32.241 -3.022 13.630 1.00 85.88 296 LYS A N 1
ATOM 2487 C CA . LYS A 1 296 ? -33.688 -3.166 13.403 1.00 85.88 296 LYS A CA 1
ATOM 2488 C C . LYS A 1 296 ? -34.325 -4.144 14.392 1.00 85.88 296 LYS A C 1
ATOM 2490 O O . LYS A 1 296 ? -35.283 -3.789 15.067 1.00 85.88 296 LYS A O 1
ATOM 2495 N N . GLU A 1 297 ? -33.750 -5.344 14.528 1.00 83.94 297 GLU A N 1
ATOM 2496 C CA . GLU A 1 297 ? -34.203 -6.341 15.513 1.00 83.94 297 GLU A CA 1
ATOM 2497 C C . GLU A 1 297 ? -34.231 -5.767 16.934 1.00 83.94 297 GLU A C 1
ATOM 2499 O O . GLU A 1 297 ? -35.135 -6.055 17.722 1.00 83.94 297 GLU A O 1
ATOM 2504 N N . PHE A 1 298 ? -33.219 -4.968 17.264 1.00 83.19 298 PHE A N 1
ATOM 2505 C CA . PHE A 1 298 ? -33.071 -4.378 18.578 1.00 83.19 298 PHE A CA 1
ATOM 2506 C C . PHE A 1 298 ? -34.108 -3.286 18.855 1.00 83.19 298 PHE A C 1
ATOM 2508 O O . PHE A 1 298 ? -34.765 -3.330 19.896 1.00 83.19 298 PHE A O 1
ATOM 2515 N N . GLU A 1 299 ? -34.305 -2.355 17.919 1.00 82.50 299 GLU A N 1
ATOM 2516 C CA . GLU A 1 299 ? -35.338 -1.317 18.000 1.00 82.50 299 GLU A CA 1
ATOM 2517 C C . GLU A 1 299 ? -36.736 -1.940 18.156 1.00 82.50 299 GLU A C 1
ATOM 2519 O O . GLU A 1 299 ? -37.497 -1.536 19.042 1.00 82.50 299 GLU A O 1
ATOM 2524 N N . ASP A 1 300 ? -37.046 -2.985 17.381 1.00 81.88 300 ASP A N 1
ATOM 2525 C CA . ASP A 1 300 ? -38.317 -3.714 17.459 1.00 81.88 300 ASP A CA 1
ATOM 2526 C C . ASP A 1 300 ? -38.519 -4.388 18.826 1.00 81.88 300 ASP A C 1
ATOM 2528 O O . ASP A 1 300 ? -39.605 -4.333 19.418 1.00 81.88 300 ASP A O 1
ATOM 2532 N N . ALA A 1 301 ? -37.475 -5.032 19.357 1.00 75.62 301 ALA A N 1
ATOM 2533 C CA . ALA A 1 301 ? -37.514 -5.675 20.668 1.00 75.62 301 ALA A CA 1
ATOM 2534 C C . ALA A 1 301 ? -37.679 -4.654 21.806 1.00 75.62 301 ALA A C 1
ATOM 2536 O O . ALA A 1 301 ? -38.431 -4.898 22.757 1.00 75.62 301 ALA A O 1
ATOM 2537 N N . PHE A 1 302 ? -37.016 -3.500 21.704 1.00 69.81 302 PHE A N 1
ATOM 2538 C CA . PHE A 1 302 ? -37.089 -2.434 22.699 1.00 69.81 302 PHE A CA 1
ATOM 2539 C C . PHE A 1 302 ? -38.470 -1.765 22.713 1.00 69.81 302 PHE A C 1
ATOM 2541 O O . PHE A 1 302 ? -39.064 -1.579 23.778 1.00 69.81 302 PHE A O 1
ATOM 2548 N N . GLN A 1 303 ? -39.046 -1.493 21.537 1.00 71.94 303 GLN A N 1
ATOM 2549 C CA . GLN A 1 303 ? -40.411 -0.971 21.421 1.00 71.94 303 GLN A CA 1
ATOM 2550 C C . GLN A 1 303 ? -41.460 -1.936 21.992 1.00 71.94 303 GLN A C 1
ATOM 2552 O O . GLN A 1 303 ? -42.406 -1.490 22.644 1.00 71.94 303 GLN A O 1
ATOM 2557 N N . LYS A 1 304 ? -41.293 -3.255 21.803 1.00 67.81 304 LYS A N 1
ATOM 2558 C CA . LYS A 1 304 ? -42.171 -4.270 22.413 1.00 67.81 304 LYS A CA 1
ATOM 2559 C C . LYS A 1 304 ? -42.086 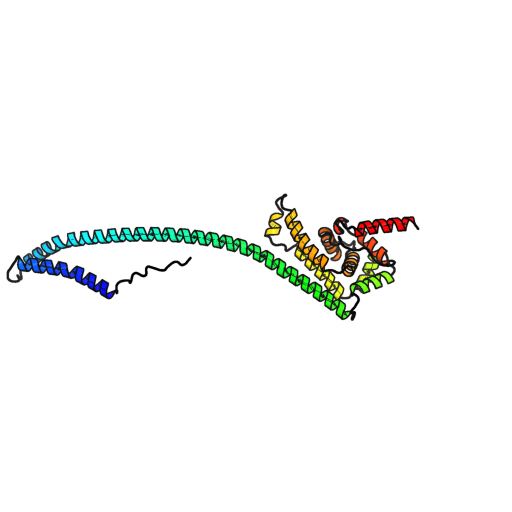-4.267 23.940 1.00 67.81 304 LYS A C 1
ATOM 2561 O O . LYS A 1 304 ? -43.124 -4.317 24.590 1.00 67.81 304 LYS A O 1
ATOM 2566 N N . ARG A 1 305 ? -40.885 -4.150 24.521 1.00 61.59 305 ARG A N 1
ATOM 2567 C CA . ARG A 1 305 ? -40.715 -4.068 25.986 1.00 61.59 305 ARG A CA 1
ATOM 2568 C C . ARG A 1 305 ? -41.381 -2.831 26.587 1.00 61.59 305 ARG A C 1
ATOM 2570 O O . ARG A 1 305 ? -42.012 -2.951 27.628 1.00 61.59 305 ARG A O 1
ATOM 2577 N N . LYS A 1 306 ? -41.312 -1.680 25.910 1.00 57.41 306 LYS A N 1
ATOM 2578 C CA . LYS A 1 306 ? -41.938 -0.425 26.367 1.00 57.41 306 LYS A CA 1
ATOM 2579 C C . LYS A 1 306 ? -43.476 -0.439 26.316 1.00 57.41 306 LYS A C 1
ATOM 2581 O O . LYS A 1 306 ? -44.095 0.408 26.937 1.00 57.41 306 LYS A O 1
ATOM 2586 N N . LYS A 1 307 ? -44.089 -1.368 25.569 1.00 50.47 307 LYS A N 1
ATOM 2587 C CA . LYS A 1 307 ? -45.551 -1.574 25.529 1.00 50.47 307 LYS A CA 1
ATOM 2588 C C . LYS A 1 307 ? -46.063 -2.580 26.570 1.00 50.47 307 LYS A C 1
ATOM 2590 O O . LYS A 1 307 ? -47.270 -2.668 26.757 1.00 50.47 307 LYS A O 1
ATOM 2595 N N . CYS A 1 308 ? -45.174 -3.359 27.188 1.00 41.69 308 CYS A N 1
ATOM 2596 C CA . CYS A 1 308 ? -45.520 -4.379 28.185 1.00 41.69 308 CYS A CA 1
ATOM 2597 C C . CYS A 1 308 ? -45.270 -3.928 29.637 1.00 41.69 308 CYS A C 1
ATOM 2599 O O . CYS A 1 308 ? -45.494 -4.720 30.550 1.00 41.69 308 CYS A O 1
ATOM 2601 N N . ILE A 1 309 ? -44.787 -2.698 29.834 1.00 40.22 309 ILE A N 1
ATOM 2602 C CA . ILE A 1 309 ? -44.642 -1.998 31.120 1.00 40.22 309 ILE A CA 1
ATOM 2603 C C . ILE A 1 309 ? -45.640 -0.844 31.102 1.00 40.22 309 ILE A C 1
ATOM 2605 O O . ILE A 1 309 ? -46.308 -0.636 32.135 1.00 40.22 309 ILE A O 1
#

Solvent-accessible surface area (backbone atoms only — not comparable to full-atom values): 17321 Å² total; per-residue (Å²): 134,88,80,76,89,81,77,80,73,77,73,72,55,68,67,58,54,52,50,50,52,53,48,67,58,48,50,61,56,50,51,53,54,50,52,50,51,68,76,55,80,74,80,91,73,91,54,65,69,62,53,49,54,49,47,49,55,49,48,67,54,47,49,59,53,52,51,50,52,49,50,51,53,50,53,55,48,52,52,51,54,53,50,50,54,52,53,51,51,55,51,48,52,53,49,54,50,53,48,52,53,50,52,51,53,50,51,55,49,51,56,53,50,45,48,49,54,43,50,54,50,50,54,51,50,52,54,49,51,53,50,47,53,52,50,42,25,56,74,68,73,42,95,86,58,55,56,46,52,53,54,50,51,54,49,32,71,66,65,47,44,54,49,66,64,41,42,63,55,42,73,74,66,59,50,71,58,59,51,51,42,54,54,50,50,45,51,52,54,48,44,58,73,72,58,60,41,63,90,53,54,73,42,73,78,45,87,92,43,50,66,56,44,52,46,53,49,50,51,55,54,47,52,58,51,71,74,50,52,72,46,51,51,52,51,46,45,48,63,30,32,53,86,52,79,89,38,72,42,28,58,45,36,52,53,38,29,77,65,24,63,46,32,81,50,71,85,75,68,59,86,36,38,44,46,21,51,51,53,19,52,69,62,47,66,71,53,17,29,54,85,27,62,44,56,54,56,43,54,55,52,49,56,53,54,69,73,76,110

Secondary structure (DSSP, 8-state):
----------PPPHHHHHHHHHHHHHHHHHHHHHHHHHHS-------HHHHHHHHHHHHHHHHHHHHHHHHHHHHHHHHHHHHHHHHHHHHHHHHHHHHHHHHHHHHHHHHHHHHHHHHHHHHHHHHHHHHHHHHHHHHTT-SSS-HHHHHHHHHHHHT---HHHHHHHHHHHS-HHHHHHHHHHHHHHHHHHH---HHHHGGGG-TTTHHHHHHHHHHHHHHHHHTS-HHHHHHHHHHT----TTSHHHHHHHHHHHTTTTTT-----STTHHHHHHHHHHTS-GGGGTT-HHHHHHHHHHHHHHH--

Foldseek 3Di:
DDPDPPDPPPDPDVVVVVVVVVCVVVVVVVVVVVVVCVVDPDDDDPDVVVVVVVVCVSCVPVVVVVVVVVVVVVVVVVVVVVVVVVVVVVVVVVVVVVVVVVVVVVVVVVQVVLQVVLVVVLVVLLVVLVVLQVVQQVVVVDPDDGPLVVVLVVLLVVLDLDLVVSLVVVVVVDDPSLVVSLVSLLVSLVSLVPRPRVVLVVQCPDPVRVVPSLVSSLVSLVVSLVSDDLSNVLVLLSNLLDPDPVDPSVVSLVSLLSNLSQLARALDDDHSSSSNSVVSCVSHDPSSNPNRPRVVVSVVVVVVVVVVD

Sequence (309 aa):
MKVRNKNRKNLPNLQLFLWVIGILSALPILLIVLQYRYSFPGEITLDHEKWAQFGDFFGGTLNPILGFLSFIALLVTIYFQRQEIQLTRIELVKSTEAQKESANALKEQVQFTEIQKFENTFYSMLSHLQKIEESINILTNQRERSSFSLLLNEIDYLKVIDTEVLRNKLNYQFDRGQDQYFIFLYQILKFVNENLPRDWQLYRIREDYEMDVKNHMKRYTNIVRASISQDALKVLLLRCSTTSEDDLFFKYRNLLTDFRFFEHLKFRGNGELIGSIFEASLNYHKCAFGNSHYLKEFEDAFQKRKKCI

Nearest PDB structures (foldseek):
  6m6z-assembly1_D  TM=2.336E-01  e=5.668E+00  Escherichia coli

Radius of gyration: 46.52 Å; Cα contacts (8 Å, |Δi|>4): 192; chains: 1; bounding box: 119×38×112 Å

pLDDT: mean 81.56, std 14.04, range [35.28, 98.0]